Protein AF-0000000084921375 (afdb_homodimer)

pLDDT: mean 93.12, std 10.03, range [36.0, 98.94]

Organism: Filifactor alocis (strain ATCC 35896 / CCUG 47790 / D40 B5) (NCBI:txid546269)

Foldseek 3Di:
DDPVVLVVLQVVLVQKDADWEQEPVRWIFRIDGHLVSQLVDVVSLLVLCVVVLVVVVVVPFQEEEEEPDFFQSVQVSSCVNNVHYYYYWYDDPRATDDDPPDAQPAAGEYEYEGAEDEQCPNVVSVCVVNVVRRYDHQAYEYQEYAYPPPDPGHYRYSDYDHTDIHNCVGDPCVVVVGDYDYDDDDDDD/DDPVVLVVLQVVLVQKDADWEQEPVRWIFRIDGHLVSQLVDVVSLLVLCVVVLVVVVVVPFQEEEEEPDFFQSNQVSSCVNNVHYYYYWYDDPRATDDDPPDAQPAAGEYEYEGAEDEQCPNVVSVCVVNVVRRYDHQAYEYQEYAYPPPDPGHYRYSDYDHTDIHNCVGDPCVVVVGDYDYDDDDDDD

InterPro domains:
  IPR000836 Phosphoribosyltransferase domain [PF00156] (53-155)
  IPR000836 Phosphoribosyltransferase domain [cd06223] (52-163)
  IPR006273 Orotate phosphoribosyltransferase, bacterial [TIGR01367] (6-186)
  IPR023031 Orotate phosphoribosyltransferase [MF_01208] (1-189)
  IPR029057 Phosphoribosyltransferase-like [G3DSA:3.40.50.2020] (6-189)
  IPR029057 Phosphoribosyltransferase-like [SSF53271] (7-150)

Nearest PDB structures (foldseek):
  4paw-assembly1_A  TM=9.028E-01  e=6.329E-23  Helicobacter pylori
  2aee-assembly1_A  TM=8.311E-01  e=1.726E-09  Streptococcus pyogenes
  1vdm-assembly1_C  TM=7.656E-01  e=4.127E-08  Pyrococcus horikoshii
  5bqp-assembly1_B  TM=7.726E-01  e=4.975E-08  Saccharolobus solfataricus P2
  5bqo-assembly2_C  TM=7.385E-01  e=4.395E-07  Saccharolobus solfataricus P2

Radius of gyration: 21.41 Å; Cα contacts (8 Å, |Δi|>4): 806; chains: 2; bounding box: 49×63×55 Å

Solvent-accessible surface area (backbone atoms only — not comparable to full-atom values): 20410 Å² total; per-residue (Å²): 120,58,75,63,58,54,52,48,50,30,55,74,45,57,13,58,40,77,53,41,31,40,43,95,87,65,33,28,23,53,59,47,75,39,60,61,38,37,56,22,30,38,70,54,37,51,59,53,43,45,57,33,43,59,57,42,59,77,69,58,59,60,36,29,35,1,45,60,70,61,3,37,62,45,10,40,52,43,15,46,77,68,72,37,39,16,47,51,30,40,73,55,96,89,34,81,38,78,52,82,83,64,80,60,57,72,67,34,35,25,32,39,20,29,34,64,36,52,82,45,60,72,56,48,54,49,44,53,55,44,39,74,53,35,28,36,74,74,31,34,34,25,46,32,31,49,48,90,78,82,55,99,58,56,73,45,45,49,38,77,50,86,76,69,67,25,49,68,93,69,24,69,51,54,76,71,66,51,76,66,43,71,68,77,89,72,80,81,129,117,58,74,64,57,55,53,48,51,31,54,74,45,57,13,55,40,78,52,42,32,40,43,93,87,64,32,29,22,51,59,47,77,39,60,61,38,36,55,22,31,37,69,54,36,51,57,53,42,44,57,35,43,60,58,40,59,78,69,58,59,59,36,28,34,1,44,60,69,60,3,37,61,45,11,39,54,42,14,45,78,70,72,38,37,18,47,52,30,40,73,55,96,87,36,81,36,77,52,83,82,65,78,59,56,72,66,34,34,26,31,41,21,29,35,64,37,53,83,45,60,72,58,49,54,49,44,52,53,43,39,74,54,36,28,36,73,74,32,35,35,25,46,33,32,48,46,90,78,83,57,100,60,56,72,44,46,50,38,79,52,88,76,68,68,26,50,67,93,68,25,68,52,53,76,71,67,53,75,65,44,71,65,78,89,72,78,81,127

Secondary structure (DSSP, 8-state):
--HHHHHHHHHHHT-EEEEEEE-TTS-EEEEEE-THHHHTSHHHHHHHHHHHHHHHHHH--SEEEEETTHHHHHHHHHHHHHT-EEEEEEEETTEEEE-TT----TT-EEEEEEEEESS-HHHHHHHHHHHHTT-EEEEEEEEEE---S--SS-EEEEEE----EE-GGG-HHHHTT---B--SS----/--HHHHHHHHHHHT-EEEEEEE-TTS-EEEEEE-THHHHTSHHHHHHHHHHHHHHHHHH--SEEEEETTHHHHHHHHHHHHHT-EEEEEEEETTEEEE-TT----TT-EEEEEEEEESS-HHHHHHHHHHHHTT-EEEEEEEEEE---S--SS-EEEEEE----EE-GGG-HHHHTT---B--SS----

Structure (mmCIF, N/CA/C/O backbone):
data_AF-0000000084921375-model_v1
#
loop_
_entity.id
_entity.type
_entity.pdbx_description
1 polymer 'Orotate phosphoribosyltransferase'
#
loop_
_atom_site.group_PDB
_atom_site.id
_atom_site.type_symbol
_atom_site.label_atom_id
_atom_site.label_alt_id
_atom_site.label_comp_id
_atom_site.label_asym_id
_atom_site.label_entity_id
_atom_site.label_seq_id
_atom_site.pdbx_PDB_ins_code
_atom_site.Cartn_x
_atom_site.Cartn_y
_atom_site.Cartn_z
_atom_site.occup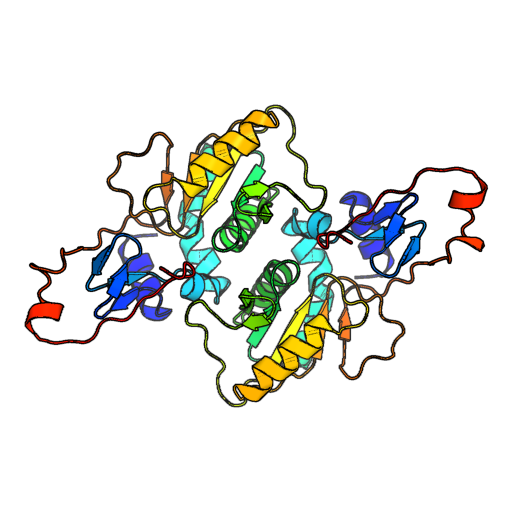ancy
_atom_site.B_iso_or_equiv
_atom_site.auth_seq_id
_atom_site.auth_comp_id
_atom_site.auth_asym_id
_atom_site.auth_atom_id
_atom_site.pdbx_PDB_model_num
ATOM 1 N N . MET A 1 1 ? -1.258 23.609 -8.117 1 56.19 1 MET A N 1
ATOM 2 C CA . MET A 1 1 ? -2.59 23.5 -7.523 1 56.19 1 MET A CA 1
ATOM 3 C C . MET A 1 1 ? -2.678 24.328 -6.242 1 56.19 1 MET A C 1
ATOM 5 O O . MET A 1 1 ? -1.769 24.281 -5.41 1 56.19 1 MET A O 1
ATOM 9 N N . GLY A 1 2 ? -3.467 25.344 -6.258 1 68.88 2 GLY A N 1
ATOM 10 C CA . GLY A 1 2 ? -3.4 26.281 -5.16 1 68.88 2 GLY A CA 1
ATOM 11 C C . GLY A 1 2 ? -3.875 25.703 -3.842 1 68.88 2 GLY A C 1
ATOM 12 O O . GLY A 1 2 ? -4.438 24.609 -3.807 1 68.88 2 GLY A O 1
ATOM 13 N N . GLU A 1 3 ? -3.354 26.094 -2.668 1 78.19 3 GLU A N 1
ATOM 14 C CA . GLU A 1 3 ? -3.74 25.797 -1.293 1 78.19 3 GLU A CA 1
ATOM 15 C C . GLU A 1 3 ? -5.254 25.656 -1.165 1 78.19 3 GLU A C 1
ATOM 17 O O . GLU A 1 3 ? -5.742 24.781 -0.448 1 78.19 3 GLU A O 1
ATOM 22 N N . SER A 1 4 ? -5.949 26.312 -2.051 1 83.06 4 SER A N 1
ATOM 23 C CA . SER A 1 4 ? -7.406 26.297 -1.991 1 83.06 4 SER A CA 1
ATOM 24 C C . SER A 1 4 ? -7.969 24.969 -2.49 1 83.06 4 SER A C 1
ATOM 26 O O . SER A 1 4 ? -8.875 24.406 -1.877 1 83.06 4 SER A O 1
ATOM 28 N N . ILE A 1 5 ? -7.43 24.5 -3.553 1 87.31 5 ILE A N 1
ATOM 29 C CA . ILE A 1 5 ? -7.906 23.25 -4.133 1 87.31 5 ILE A CA 1
ATOM 30 C C . ILE A 1 5 ? -7.598 22.094 -3.184 1 87.31 5 ILE A C 1
ATOM 32 O O . ILE A 1 5 ? -8.43 21.203 -2.996 1 87.31 5 ILE A O 1
ATOM 36 N N . MET A 1 6 ? -6.461 22.094 -2.557 1 91.5 6 MET A N 1
ATOM 37 C CA . MET A 1 6 ? -6.062 21.062 -1.611 1 91.5 6 MET A CA 1
ATOM 38 C C . MET A 1 6 ? -7 21.031 -0.408 1 91.5 6 MET A C 1
ATOM 40 O O . MET A 1 6 ? -7.445 19.953 0.007 1 91.5 6 MET A O 1
ATOM 44 N N . LEU A 1 7 ? -7.332 22.156 0.033 1 89.06 7 LEU A N 1
ATOM 45 C CA . LEU A 1 7 ? -8.234 22.234 1.176 1 89.06 7 LEU A CA 1
ATOM 46 C C . LEU A 1 7 ? -9.617 21.703 0.813 1 89.06 7 LEU A C 1
ATOM 48 O O . LEU A 1 7 ? -10.266 21.031 1.624 1 89.06 7 LEU A O 1
ATOM 52 N N . GLU A 1 8 ? -10.008 22 -0.369 1 92.69 8 GLU A N 1
ATOM 53 C CA . GLU A 1 8 ? -11.289 21.5 -0.85 1 92.69 8 GLU A CA 1
ATOM 54 C C . GLU A 1 8 ? -11.289 19.984 -0.93 1 92.69 8 GLU A C 1
ATOM 56 O O . GLU A 1 8 ? -12.273 19.328 -0.556 1 92.69 8 GLU A O 1
ATOM 61 N N . ILE A 1 9 ? -10.234 19.422 -1.387 1 95.69 9 ILE A N 1
ATOM 62 C CA . ILE A 1 9 ? -10.125 17.984 -1.512 1 95.69 9 ILE A CA 1
ATOM 63 C C . ILE A 1 9 ? -10.125 17.344 -0.124 1 95.69 9 ILE A C 1
ATOM 65 O O . ILE A 1 9 ? -10.773 16.312 0.096 1 95.69 9 ILE A O 1
ATOM 69 N N . LEU A 1 10 ? -9.414 17.984 0.777 1 94.25 10 LEU A N 1
ATOM 70 C CA . LEU A 1 10 ? -9.391 17.5 2.154 1 94.25 10 LEU A CA 1
ATOM 71 C C . LEU A 1 10 ? -10.805 17.453 2.736 1 94.25 10 LEU A C 1
ATOM 73 O O . LEU A 1 10 ? -11.188 16.469 3.359 1 94.25 10 LEU A O 1
ATOM 77 N N . LYS A 1 11 ? -11.531 18.438 2.406 1 91.25 11 LYS A N 1
ATOM 78 C CA . LYS A 1 11 ? -12.906 18.531 2.904 1 91.25 11 LYS A CA 1
ATOM 79 C C . LYS A 1 11 ? -13.805 17.516 2.197 1 91.25 11 LYS A C 1
ATOM 81 O O . LYS A 1 11 ? -14.562 16.797 2.846 1 91.25 11 LYS A O 1
ATOM 86 N N . GLU A 1 12 ? -13.711 17.453 0.94 1 95.06 12 GLU A N 1
ATOM 87 C CA . GLU A 1 12 ? -14.562 16.609 0.119 1 95.06 12 GLU A CA 1
ATOM 88 C C . GLU A 1 12 ? -14.367 15.133 0.471 1 95.06 12 GLU A C 1
ATOM 90 O O . GLU A 1 12 ? -15.32 14.352 0.433 1 95.06 12 GLU A O 1
ATOM 95 N N . THR A 1 13 ? -13.195 14.734 0.822 1 96.81 13 THR A N 1
ATOM 96 C CA . THR A 1 13 ? -12.875 13.336 1.079 1 96.81 13 THR A CA 1
ATOM 97 C C . THR A 1 13 ? -13.078 12.992 2.553 1 96.81 13 THR A C 1
ATOM 99 O O . THR A 1 13 ? -12.984 11.828 2.947 1 96.81 13 THR A O 1
ATOM 102 N N . GLY A 1 14 ? -13.281 14.039 3.312 1 95.19 14 GLY A N 1
ATOM 103 C CA . GLY A 1 14 ? -13.406 13.828 4.746 1 95.19 14 GLY A CA 1
ATOM 104 C C . GLY A 1 14 ? -12.078 13.57 5.43 1 95.19 14 GLY A C 1
ATOM 105 O O . GLY A 1 14 ? -12.031 12.922 6.48 1 95.19 14 GLY A O 1
ATOM 106 N N . ALA A 1 15 ? -11.016 14 4.793 1 95.88 15 ALA A N 1
ATOM 107 C CA . ALA A 1 15 ? -9.68 13.719 5.316 1 95.88 15 ALA A CA 1
ATOM 108 C C . ALA A 1 15 ? -9.336 14.68 6.457 1 95.88 15 ALA A C 1
ATOM 110 O O . ALA A 1 15 ? -8.461 14.383 7.277 1 95.88 15 ALA A O 1
ATOM 111 N N . LEU A 1 16 ? -9.867 15.867 6.426 1 93.38 16 LEU A N 1
ATOM 112 C CA . LEU A 1 16 ? -9.695 16.781 7.555 1 93.38 16 LEU A CA 1
ATOM 113 C C . LEU A 1 16 ? -10.836 16.609 8.555 1 93.38 16 LEU A C 1
ATOM 115 O O . LEU A 1 16 ? -11.945 17.094 8.32 1 93.38 16 LEU A O 1
ATOM 119 N N . LEU A 1 17 ? -10.555 16 9.648 1 92.19 17 LEU A N 1
ATOM 120 C CA . LEU A 1 17 ? -11.547 15.727 10.68 1 92.19 17 LEU A CA 1
ATOM 121 C C . LEU A 1 17 ? -11.57 16.844 11.727 1 92.19 17 LEU A C 1
ATOM 123 O O . LEU A 1 17 ? -10.523 17.406 12.055 1 92.19 17 LEU A O 1
ATOM 127 N N . GLU A 1 18 ? -12.719 17.172 12.117 1 92.69 18 GLU A N 1
ATOM 128 C CA . GLU A 1 18 ? -12.898 18.125 13.203 1 92.69 18 GLU A CA 1
ATOM 129 C C . GLU A 1 18 ? -13.5 17.453 14.438 1 92.69 18 GLU A C 1
ATOM 131 O O . GLU A 1 18 ? -14.375 16.594 14.312 1 92.69 18 GLU A O 1
ATOM 136 N N . GLY A 1 19 ? -12.992 17.844 15.531 1 93.62 19 GLY A N 1
ATOM 137 C CA . GLY A 1 19 ? -13.43 17.281 16.797 1 93.62 19 GLY A CA 1
ATOM 138 C C . GLY A 1 19 ? -12.414 17.469 17.906 1 93.62 19 GLY A C 1
ATOM 139 O O . GLY A 1 19 ? -11.695 18.469 17.938 1 93.62 19 GLY A O 1
ATOM 140 N N . HIS A 1 20 ? -12.5 16.609 18.922 1 96.5 20 HIS A N 1
ATOM 141 C CA . HIS A 1 20 ? -11.555 16.562 20.031 1 96.5 20 HIS A CA 1
ATOM 142 C C . HIS A 1 20 ? -10.695 15.312 19.969 1 96.5 20 HIS A C 1
ATOM 144 O O . HIS A 1 20 ? -11.188 14.203 20.203 1 96.5 20 HIS A O 1
ATOM 150 N N . PHE A 1 21 ? -9.398 15.523 19.719 1 95.81 21 PHE A N 1
ATOM 151 C CA . PHE A 1 21 ? -8.531 14.391 19.453 1 95.81 21 PHE A CA 1
ATOM 152 C C . PHE A 1 21 ? -7.371 14.359 20.438 1 95.81 21 PHE A C 1
ATOM 154 O O . PHE A 1 21 ? -6.785 15.391 20.766 1 95.81 21 PHE A O 1
ATOM 161 N N . LEU A 1 22 ? -7.148 13.188 20.906 1 95.06 22 LEU A N 1
ATOM 162 C CA . LEU A 1 22 ? -5.941 12.93 21.688 1 95.06 22 LEU A CA 1
ATOM 163 C C . LEU A 1 22 ? -4.844 12.344 20.812 1 95.06 22 LEU A C 1
ATOM 165 O O . LEU A 1 22 ? -4.98 11.227 20.297 1 95.06 22 LEU A O 1
ATOM 169 N N . LEU A 1 23 ? -3.803 13.055 20.719 1 90.81 23 LEU A N 1
ATOM 170 C CA . LEU A 1 23 ? -2.705 12.641 19.859 1 90.81 23 LEU A CA 1
ATOM 171 C C . LEU A 1 23 ? -1.738 11.727 20.594 1 90.81 23 LEU A C 1
ATOM 173 O O . LEU A 1 23 ? -1.767 11.656 21.828 1 90.81 23 LEU A O 1
ATOM 177 N N . THR A 1 24 ? -0.918 11.086 19.844 1 84.19 24 THR A N 1
ATOM 178 C CA . THR A 1 24 ? 0.06 10.18 20.438 1 84.19 24 THR A CA 1
ATOM 179 C C . THR A 1 24 ? 1.038 10.938 21.328 1 84.19 24 THR A C 1
ATOM 181 O O . THR A 1 24 ? 1.615 10.367 22.25 1 84.19 24 THR A O 1
ATOM 184 N N . SER A 1 25 ? 1.229 12.148 21.109 1 85.12 25 SER A N 1
ATOM 185 C CA . SER A 1 25 ? 2.129 12.977 21.891 1 85.12 25 SER A CA 1
ATOM 186 C C . SER A 1 25 ? 1.538 13.281 23.266 1 85.12 25 SER A C 1
ATOM 188 O O . SER A 1 25 ? 2.24 13.766 24.156 1 85.12 25 SER A O 1
ATOM 190 N N . GLY A 1 26 ? 0.294 12.961 23.344 1 90.5 26 GLY A N 1
ATOM 191 C CA . GLY A 1 26 ? -0.41 13.32 24.562 1 90.5 26 GLY A CA 1
ATOM 192 C C . GLY A 1 26 ? -1.115 14.656 24.469 1 90.5 26 GLY A C 1
ATOM 193 O O . GLY A 1 26 ? -1.915 15.008 25.344 1 90.5 26 GLY A O 1
ATOM 194 N N . LYS A 1 27 ? -0.867 15.328 23.438 1 94.19 27 LYS A N 1
ATOM 195 C CA . LYS A 1 27 ? -1.523 16.609 23.234 1 94.19 27 LYS A CA 1
ATOM 196 C C . LYS A 1 27 ? -2.906 16.438 22.609 1 94.19 27 LYS A C 1
ATOM 198 O O . LYS A 1 27 ? -3.223 15.367 22.078 1 94.19 27 LYS A O 1
ATOM 203 N N . HIS A 1 28 ? -3.646 17.469 22.766 1 96.62 28 HIS A N 1
ATOM 204 C CA . HIS A 1 28 ? -4.992 17.469 22.203 1 96.62 28 HIS A CA 1
ATOM 205 C C . HIS A 1 28 ? -5.074 18.375 20.969 1 96.62 28 HIS A C 1
ATOM 207 O O . HIS A 1 28 ? -4.285 19.297 20.828 1 96.62 28 HIS A O 1
ATOM 213 N N . SER A 1 29 ? -5.984 18.078 20.141 1 95.31 29 SER A N 1
ATOM 214 C CA . SER A 1 29 ? -6.18 18.891 18.953 1 95.31 29 SER A CA 1
ATOM 215 C C . SER A 1 29 ? -7.656 18.953 18.562 1 95.31 29 SER A C 1
ATOM 217 O O . SER A 1 29 ? -8.422 18.047 18.859 1 95.31 29 SER A O 1
ATOM 219 N N . LYS A 1 30 ? -7.996 20.062 17.875 1 94.75 30 LYS A N 1
ATOM 220 C CA . LYS A 1 30 ? -9.359 20.234 17.375 1 94.75 30 LYS A CA 1
ATOM 221 C C . LYS A 1 30 ? -9.523 19.609 15.992 1 94.75 30 LYS A C 1
ATOM 223 O O . LYS A 1 30 ? -10.641 19.422 15.516 1 94.75 30 LYS A O 1
ATOM 228 N N . GLU A 1 31 ? -8.375 19.281 15.383 1 92.88 31 GLU A N 1
ATOM 229 C CA . GLU A 1 31 ? -8.383 18.75 14.023 1 92.88 31 GLU A CA 1
ATOM 230 C C . GLU A 1 31 ? -7.438 17.547 13.898 1 92.88 31 GLU A C 1
ATOM 232 O O . GLU A 1 31 ? -6.477 17.422 14.656 1 92.88 31 GLU A O 1
ATOM 237 N N . TYR A 1 32 ? -7.793 16.75 13.031 1 92.38 32 TYR A N 1
ATOM 238 C CA . TYR A 1 32 ? -6.973 15.594 12.68 1 92.38 32 TYR A CA 1
ATOM 239 C C . TYR A 1 32 ? -7.043 15.305 11.188 1 92.38 32 TYR A C 1
ATOM 241 O O . TYR A 1 32 ? -8.109 15.414 10.578 1 92.38 32 TYR A O 1
ATOM 249 N N . VAL A 1 33 ? -5.902 14.969 10.641 1 93.25 33 VAL A N 1
ATOM 250 C CA . VAL A 1 33 ? -5.891 14.688 9.203 1 93.25 33 VAL A CA 1
ATOM 251 C C . VAL A 1 33 ? -5.695 13.188 8.977 1 93.25 33 VAL A C 1
ATOM 253 O O . VAL A 1 33 ? -4.734 12.602 9.469 1 93.25 33 VAL A O 1
ATOM 256 N N . GLN A 1 34 ? -6.566 12.625 8.273 1 94.62 34 GLN A N 1
ATOM 257 C CA . GLN A 1 34 ? -6.504 11.227 7.852 1 94.62 34 GLN A CA 1
ATOM 258 C C . GLN A 1 34 ? -6.309 11.117 6.34 1 94.62 34 GLN A C 1
ATOM 260 O O . GLN A 1 34 ? -7.281 10.984 5.594 1 94.62 34 GLN A O 1
ATOM 265 N N . CYS A 1 35 ? -5.074 10.992 5.91 1 96.06 35 CYS A N 1
ATOM 266 C CA . CYS A 1 35 ? -4.754 11.055 4.488 1 96.06 35 CYS A CA 1
ATOM 267 C C . CYS A 1 35 ? -5.273 9.828 3.754 1 96.06 35 CYS A C 1
ATOM 269 O O . CYS A 1 35 ? -5.5 9.867 2.545 1 96.06 35 CYS A O 1
ATOM 271 N N . ALA A 1 36 ? -5.465 8.758 4.477 1 97.12 36 ALA A N 1
ATOM 272 C CA . ALA A 1 36 ? -5.988 7.543 3.859 1 97.12 36 ALA A CA 1
ATOM 273 C C . ALA A 1 36 ? -7.34 7.801 3.199 1 97.12 36 ALA A C 1
ATOM 275 O O . ALA A 1 36 ? -7.688 7.145 2.213 1 97.12 36 ALA A O 1
ATOM 276 N N . LYS A 1 37 ? -8.055 8.773 3.693 1 97.25 37 LYS A N 1
ATOM 277 C CA . LYS A 1 37 ? -9.367 9.117 3.143 1 97.25 37 LYS A CA 1
ATOM 278 C C . LYS A 1 37 ? -9.227 9.797 1.782 1 97.25 37 LYS A C 1
ATOM 280 O O . LYS A 1 37 ? -10.141 9.727 0.955 1 97.25 37 LYS A O 1
ATOM 285 N N . ILE A 1 38 ? -8.125 10.43 1.528 1 98.06 38 ILE A N 1
ATOM 286 C CA . ILE A 1 38 ? -7.828 10.969 0.204 1 98.06 38 ILE A CA 1
ATOM 287 C C . ILE A 1 38 ? -7.383 9.836 -0.724 1 98.06 38 ILE A C 1
ATOM 289 O O . ILE A 1 38 ? -7.867 9.727 -1.854 1 98.06 38 ILE A O 1
ATOM 293 N N . LEU A 1 39 ? -6.516 8.977 -0.239 1 98.62 39 LEU A N 1
ATOM 294 C CA . LEU A 1 39 ? -5.863 7.938 -1.028 1 98.62 39 LEU A CA 1
ATOM 295 C C . LEU A 1 39 ? -6.859 6.859 -1.435 1 98.62 39 LEU A C 1
ATOM 297 O O . LEU A 1 39 ? -6.605 6.094 -2.367 1 98.62 39 LEU A O 1
ATOM 301 N N . ARG A 1 40 ? -7.992 6.871 -0.778 1 98.19 40 ARG A N 1
ATOM 302 C CA . ARG A 1 40 ? -9.094 5.977 -1.114 1 98.19 40 ARG A CA 1
ATOM 303 C C . ARG A 1 40 ? -9.617 6.262 -2.518 1 98.19 40 ARG A C 1
ATOM 305 O O . ARG A 1 40 ? -10.25 5.398 -3.137 1 98.19 40 ARG A O 1
ATOM 312 N N . TYR A 1 41 ? -9.453 7.465 -2.975 1 98.5 41 TYR A N 1
ATOM 313 C CA . TYR A 1 41 ? -9.891 7.914 -4.289 1 98.5 41 TYR A CA 1
ATOM 314 C C . TYR A 1 41 ? -8.703 8.148 -5.211 1 98.5 41 TYR A C 1
ATOM 316 O O . TYR A 1 41 ? -8.086 9.219 -5.188 1 98.5 41 TYR A O 1
ATOM 324 N N . PRO A 1 42 ? -8.469 7.191 -6.117 1 98.75 42 PRO A N 1
ATOM 325 C CA . PRO A 1 42 ? -7.27 7.309 -6.953 1 98.75 42 PRO A CA 1
ATOM 326 C C . PRO A 1 42 ? -7.234 8.609 -7.754 1 98.75 42 PRO A C 1
ATOM 328 O O . PRO A 1 42 ? -6.156 9.172 -7.977 1 98.75 42 PRO A O 1
ATOM 331 N N . ASP A 1 43 ? -8.367 9.117 -8.227 1 98.38 43 ASP A N 1
ATOM 332 C CA . ASP A 1 43 ? -8.398 10.375 -8.977 1 98.38 43 ASP A CA 1
ATOM 333 C C . ASP A 1 43 ? -7.98 11.547 -8.094 1 98.38 43 ASP A C 1
ATOM 335 O O . ASP A 1 43 ? -7.219 12.414 -8.523 1 98.38 43 ASP A O 1
ATOM 339 N N . LYS A 1 44 ? -8.43 11.594 -6.793 1 98.25 44 LYS A N 1
ATOM 340 C CA . LYS A 1 44 ? -8.055 12.648 -5.859 1 98.25 44 LYS A CA 1
ATOM 341 C C . LYS A 1 44 ? -6.59 12.523 -5.441 1 98.25 44 LYS A C 1
ATOM 343 O O . LYS A 1 44 ? -5.887 13.523 -5.312 1 98.25 44 LYS A O 1
ATOM 348 N N . ALA A 1 45 ? -6.168 11.289 -5.254 1 98.19 45 ALA A N 1
ATOM 349 C CA . ALA A 1 45 ? -4.7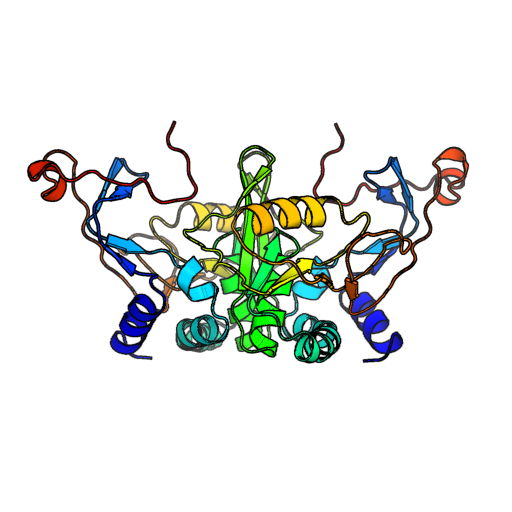62 11.047 -4.926 1 98.19 45 ALA A CA 1
ATOM 350 C C . ALA A 1 45 ? -3.846 11.586 -6.023 1 98.19 45 ALA A C 1
ATOM 352 O O . ALA A 1 45 ? -2.867 12.273 -5.738 1 98.19 45 ALA A O 1
ATOM 353 N N . ALA A 1 46 ? -4.184 11.234 -7.262 1 98.25 46 ALA A N 1
ATOM 354 C CA . ALA A 1 46 ? -3.406 11.719 -8.398 1 98.25 46 ALA A CA 1
ATOM 355 C C . ALA A 1 46 ? -3.391 13.242 -8.438 1 98.25 46 ALA A C 1
ATOM 357 O O . ALA A 1 46 ? -2.346 13.859 -8.672 1 98.25 46 ALA A O 1
ATOM 358 N N . GLN A 1 47 ? -4.531 13.812 -8.195 1 97.56 47 GLN A N 1
ATOM 359 C CA . GLN A 1 47 ? -4.668 15.258 -8.258 1 97.56 47 GLN A CA 1
ATOM 360 C C . GLN A 1 47 ? -3.824 15.945 -7.188 1 97.56 47 GLN A C 1
ATOM 362 O O . GLN A 1 47 ? -3.1 16.906 -7.477 1 97.56 47 GLN A O 1
ATOM 367 N N . VAL A 1 48 ? -3.836 15.461 -5.953 1 97.5 48 VAL A N 1
ATOM 368 C CA . VAL A 1 48 ? -3.176 16.141 -4.848 1 97.5 48 VAL A CA 1
ATOM 369 C C . VAL A 1 48 ? -1.664 15.953 -4.949 1 97.5 48 VAL A C 1
ATOM 371 O O . VAL A 1 48 ? -0.893 16.797 -4.477 1 97.5 48 VAL A O 1
ATOM 374 N N . LEU A 1 49 ? -1.224 14.883 -5.625 1 98 49 LEU A N 1
ATOM 375 C CA . LEU A 1 49 ? 0.203 14.586 -5.676 1 98 49 LEU A CA 1
ATOM 376 C C . LEU A 1 49 ? 0.832 15.141 -6.949 1 98 49 LEU A C 1
ATOM 378 O O . LEU A 1 49 ? 2.055 15.117 -7.102 1 98 49 LEU A O 1
ATOM 382 N N . GLN A 1 50 ? 0.029 15.664 -7.883 1 97.88 50 GLN A N 1
ATOM 383 C CA . GLN A 1 50 ? 0.532 16.156 -9.156 1 97.88 50 GLN A CA 1
ATOM 384 C C . GLN A 1 50 ? 1.538 17.281 -8.953 1 97.88 50 GLN A C 1
ATOM 386 O O . GLN A 1 50 ? 2.615 17.281 -9.555 1 97.88 50 GLN A O 1
ATOM 391 N N . PRO A 1 51 ? 1.223 18.312 -8.031 1 97 51 PRO A N 1
ATOM 392 C CA . PRO A 1 51 ? 2.223 19.375 -7.816 1 97 51 PRO A CA 1
ATOM 393 C C . PRO A 1 51 ? 3.516 18.844 -7.207 1 97 51 PRO A C 1
ATOM 395 O O . PRO A 1 51 ? 4.598 19.359 -7.48 1 97 51 PRO A O 1
ATOM 398 N N . VAL A 1 52 ? 3.424 17.859 -6.363 1 97.94 52 VAL A N 1
ATOM 399 C CA . VAL A 1 52 ? 4.602 17.234 -5.773 1 97.94 52 VAL A CA 1
ATOM 400 C C . VAL A 1 52 ? 5.426 16.547 -6.867 1 97.94 52 VAL A C 1
ATOM 402 O O . VAL A 1 52 ? 6.648 16.719 -6.922 1 97.94 52 VAL A O 1
ATOM 405 N N . ALA A 1 53 ? 4.77 15.805 -7.758 1 98.5 53 ALA A N 1
ATOM 406 C CA . ALA A 1 53 ? 5.438 15.141 -8.875 1 98.5 53 ALA A CA 1
ATOM 407 C C . ALA A 1 53 ? 6.18 16.156 -9.742 1 98.5 53 ALA A C 1
ATOM 409 O O . ALA A 1 53 ? 7.312 15.898 -10.172 1 98.5 53 ALA A O 1
ATOM 410 N N . GLU A 1 54 ? 5.555 17.266 -10 1 97.81 54 GLU A N 1
ATOM 411 C CA . GLU A 1 54 ? 6.168 18.297 -10.828 1 97.81 54 GLU A CA 1
ATOM 412 C C . GLU A 1 54 ? 7.465 18.797 -10.203 1 97.81 54 GLU A C 1
ATOM 414 O O . GLU A 1 54 ? 8.453 19.016 -10.914 1 97.81 54 GLU A O 1
ATOM 419 N N . GLN A 1 55 ? 7.457 18.969 -8.938 1 96.81 55 GLN A N 1
ATOM 420 C CA . GLN A 1 55 ? 8.656 19.438 -8.25 1 96.81 55 GLN A CA 1
ATOM 421 C C . GLN A 1 55 ? 9.734 18.344 -8.227 1 96.81 55 GLN A C 1
ATOM 423 O O . GLN A 1 55 ? 10.922 18.656 -8.305 1 96.81 55 GLN A O 1
ATOM 428 N N . LEU A 1 56 ? 9.32 17.141 -8.117 1 98.12 56 LEU A N 1
ATOM 429 C CA . LEU A 1 56 ? 10.258 16.031 -8.047 1 98.12 56 LEU A CA 1
ATOM 430 C C . LEU A 1 56 ? 10.961 15.836 -9.383 1 98.12 56 LEU A C 1
ATOM 432 O O . LEU A 1 56 ? 12.07 15.289 -9.43 1 98.12 56 LEU A O 1
ATOM 436 N N . LYS A 1 57 ? 10.289 16.219 -10.453 1 97.06 57 LYS A N 1
ATOM 437 C CA . LYS A 1 57 ? 10.922 16.109 -11.766 1 97.06 57 LYS A CA 1
ATOM 438 C C . LYS A 1 57 ? 12.273 16.828 -11.789 1 97.06 57 LYS A C 1
ATOM 440 O O . LYS A 1 57 ? 13.234 16.312 -12.375 1 97.06 57 LYS A O 1
ATOM 445 N N . ASP A 1 58 ? 12.344 17.906 -11.117 1 95.12 58 ASP A N 1
ATOM 446 C CA . ASP A 1 58 ? 13.57 18.688 -11.086 1 95.12 58 ASP A CA 1
ATOM 447 C C . ASP A 1 58 ? 14.641 18.016 -10.242 1 95.12 58 ASP A C 1
ATOM 449 O O . ASP A 1 58 ? 15.836 18.156 -10.508 1 95.12 58 ASP A O 1
ATOM 453 N N . LEU A 1 59 ? 14.219 17.281 -9.258 1 95.81 59 LEU A N 1
ATOM 454 C CA . LEU A 1 59 ? 15.148 16.578 -8.375 1 95.81 59 LEU A CA 1
ATOM 455 C C . LEU A 1 59 ? 15.68 15.312 -9.039 1 95.81 59 LEU A C 1
ATOM 457 O O . LEU A 1 59 ? 16.719 14.789 -8.641 1 95.81 59 LEU A O 1
ATOM 461 N N . LYS A 1 60 ? 14.977 14.781 -10 1 96.69 60 LYS A N 1
ATOM 462 C CA . LYS A 1 60 ? 15.344 13.625 -10.812 1 96.69 60 LYS A CA 1
ATOM 463 C C . LYS A 1 60 ? 15.664 12.414 -9.93 1 96.69 60 LYS A C 1
ATOM 465 O O . LYS A 1 60 ? 16.734 11.82 -10.055 1 96.69 60 LYS A O 1
ATOM 470 N N . PRO A 1 61 ? 14.773 12.031 -9.047 1 98.75 61 PRO A N 1
ATOM 471 C CA . PRO A 1 61 ? 15.016 10.805 -8.281 1 98.75 61 PRO A CA 1
ATOM 472 C C . PRO A 1 61 ? 15.07 9.555 -9.164 1 98.75 61 PRO A C 1
ATOM 474 O O . PRO A 1 61 ? 14.414 9.508 -10.203 1 98.75 61 PRO A O 1
ATOM 477 N N . ASP A 1 62 ? 15.859 8.547 -8.711 1 98.69 62 ASP A N 1
ATOM 478 C CA . ASP A 1 62 ? 15.93 7.258 -9.391 1 98.69 62 ASP A CA 1
ATOM 479 C C . ASP A 1 62 ? 14.891 6.285 -8.836 1 98.69 62 ASP A C 1
ATOM 481 O O . ASP A 1 62 ? 14.477 5.352 -9.523 1 98.69 62 ASP A O 1
ATOM 485 N N . LEU A 1 63 ? 14.523 6.508 -7.559 1 98.81 63 LEU A N 1
ATOM 486 C CA . LEU A 1 63 ? 13.727 5.531 -6.828 1 98.81 63 LEU A CA 1
ATOM 487 C C . LEU A 1 63 ? 12.867 6.215 -5.77 1 98.81 63 LEU A C 1
ATOM 489 O O . LEU A 1 63 ? 13.336 7.109 -5.066 1 98.81 63 LEU A O 1
ATOM 493 N N . LEU A 1 64 ? 11.656 5.84 -5.68 1 98.94 64 LEU A N 1
ATOM 494 C CA . LEU A 1 64 ? 10.766 6.289 -4.609 1 98.94 64 LEU A CA 1
ATOM 495 C C . LEU A 1 64 ? 10.531 5.176 -3.598 1 98.94 64 LEU A C 1
ATOM 497 O O . LEU A 1 64 ? 10.367 4.012 -3.973 1 98.94 64 LEU A O 1
ATOM 501 N N . VAL A 1 65 ? 10.555 5.488 -2.338 1 98.94 65 VAL A N 1
ATOM 502 C CA . VAL A 1 65 ? 10.352 4.504 -1.28 1 98.94 65 VAL A CA 1
ATOM 503 C C . VAL A 1 65 ? 9.273 4.992 -0.317 1 98.94 65 VAL A C 1
ATOM 505 O O . VAL A 1 65 ? 9.391 6.082 0.25 1 98.94 65 VAL A O 1
ATOM 508 N N . GLY A 1 66 ? 8.258 4.23 -0.212 1 98.69 66 GLY A N 1
ATOM 509 C CA . GLY A 1 66 ? 7.18 4.566 0.703 1 98.69 66 GLY A CA 1
ATOM 510 C C . GLY A 1 66 ? 7.113 3.652 1.911 1 98.69 66 GLY A C 1
ATOM 511 O O . GLY A 1 66 ? 6.758 2.48 1.79 1 98.69 66 GLY A O 1
ATOM 512 N N . PRO A 1 67 ? 7.48 4.098 3.039 1 98.06 67 PRO A N 1
ATOM 513 C CA . PRO A 1 67 ? 7.316 3.266 4.234 1 98.06 67 PRO A CA 1
ATOM 514 C C . PRO A 1 67 ? 5.863 2.863 4.48 1 98.06 67 PRO A C 1
ATOM 516 O O . PRO A 1 67 ? 4.957 3.684 4.32 1 98.06 67 PRO A O 1
ATOM 519 N N . ALA A 1 68 ? 5.598 1.575 4.781 1 95.94 68 ALA A N 1
ATOM 520 C CA . ALA A 1 68 ? 4.258 1.109 5.137 1 95.94 68 ALA A CA 1
ATOM 521 C C . ALA A 1 68 ? 3.752 1.804 6.395 1 95.94 68 ALA A C 1
ATOM 523 O O . ALA A 1 68 ? 4.504 1.981 7.359 1 95.94 68 ALA A O 1
ATOM 524 N N . MET A 1 69 ? 2.562 2.176 6.398 1 94.38 69 MET A N 1
ATOM 525 C CA . MET A 1 69 ? 1.475 1.917 5.461 1 94.38 69 MET A CA 1
ATOM 526 C C . MET A 1 69 ? 1.148 3.164 4.645 1 94.38 69 MET A C 1
ATOM 528 O O . MET A 1 69 ? 0.886 3.076 3.445 1 94.38 69 MET A O 1
ATOM 532 N N . GLY A 1 70 ? 1.389 4.285 5.305 1 93.69 70 GLY A N 1
ATOM 533 C CA . GLY A 1 70 ? 0.914 5.539 4.738 1 93.69 70 GLY A CA 1
ATOM 534 C C . GLY A 1 70 ? 1.666 5.953 3.488 1 93.69 70 GLY A C 1
ATOM 535 O O . GLY A 1 70 ? 1.118 6.645 2.629 1 93.69 70 GLY A O 1
ATOM 536 N N . GLY A 1 71 ? 2.832 5.48 3.299 1 98.06 71 GLY A N 1
ATOM 537 C CA . GLY A 1 71 ? 3.699 5.918 2.217 1 98.06 71 GLY A CA 1
ATOM 538 C C . GLY A 1 71 ? 3.576 5.062 0.971 1 98.06 71 GLY A C 1
ATOM 539 O O . GLY A 1 71 ? 4.027 5.453 -0.107 1 98.06 71 GLY A O 1
ATOM 540 N N . ILE A 1 72 ? 2.936 3.938 1.029 1 98.62 72 ILE A N 1
ATOM 541 C CA . ILE A 1 72 ? 2.934 2.951 -0.046 1 98.62 72 ILE A CA 1
ATOM 542 C C . ILE A 1 72 ? 2.215 3.52 -1.267 1 98.62 72 ILE A C 1
ATOM 544 O O . ILE A 1 72 ? 2.787 3.59 -2.355 1 98.62 72 ILE A O 1
ATOM 548 N N . ILE A 1 73 ? 1.01 3.992 -1.072 1 98.88 73 ILE A N 1
ATOM 549 C CA . ILE A 1 73 ? 0.214 4.484 -2.191 1 98.88 73 ILE A CA 1
ATOM 550 C C . ILE A 1 73 ? 0.808 5.789 -2.715 1 98.88 73 ILE A C 1
ATOM 552 O O . ILE A 1 73 ? 0.807 6.039 -3.922 1 98.88 73 ILE A O 1
ATOM 556 N N . VAL A 1 74 ? 1.355 6.602 -1.801 1 98.88 74 VAL A N 1
ATOM 557 C CA . VAL A 1 74 ? 1.972 7.863 -2.199 1 98.88 74 VAL A CA 1
ATOM 558 C C . VAL A 1 74 ? 3.158 7.59 -3.123 1 98.88 74 VAL A C 1
ATOM 560 O O . VAL A 1 74 ? 3.262 8.18 -4.199 1 98.88 74 VAL A O 1
ATOM 563 N N . ALA A 1 75 ? 4.016 6.668 -2.711 1 98.94 75 ALA A N 1
ATOM 564 C CA . ALA A 1 75 ? 5.168 6.316 -3.539 1 98.94 75 ALA A CA 1
ATOM 565 C C . ALA A 1 75 ? 4.723 5.766 -4.891 1 98.94 75 ALA A C 1
ATOM 567 O O . ALA A 1 75 ? 5.254 6.16 -5.934 1 98.94 75 ALA A O 1
ATOM 568 N N . TYR A 1 76 ? 3.736 4.918 -4.898 1 98.94 76 TYR A N 1
ATOM 569 C CA . TYR A 1 76 ? 3.248 4.289 -6.121 1 98.94 76 TYR A CA 1
ATOM 570 C C . TYR A 1 76 ? 2.689 5.336 -7.082 1 98.94 76 TYR A C 1
ATOM 572 O O . TYR A 1 76 ? 3.023 5.336 -8.266 1 98.94 76 TYR A O 1
ATOM 580 N N . GLU A 1 77 ? 1.809 6.203 -6.543 1 98.94 77 GLU A N 1
ATOM 581 C CA . GLU A 1 77 ? 1.177 7.207 -7.391 1 98.94 77 GLU A CA 1
ATOM 582 C C . GLU A 1 77 ? 2.205 8.188 -7.941 1 98.94 77 GLU A C 1
ATOM 584 O O . GLU A 1 77 ? 2.148 8.57 -9.109 1 98.94 77 GLU A O 1
ATOM 589 N N . LEU A 1 78 ? 3.137 8.609 -7.102 1 98.94 78 LEU A N 1
ATOM 590 C CA . LEU A 1 78 ? 4.199 9.477 -7.594 1 98.94 78 LEU A CA 1
ATOM 591 C C . LEU A 1 78 ? 5.047 8.758 -8.641 1 98.94 78 LEU A C 1
ATOM 593 O O . LEU A 1 78 ? 5.434 9.359 -9.648 1 98.94 78 LEU A O 1
ATOM 597 N N . GLY A 1 79 ? 5.363 7.488 -8.375 1 98.88 79 GLY A N 1
ATOM 598 C CA . GLY A 1 79 ? 6.07 6.691 -9.359 1 98.88 79 GLY A CA 1
ATOM 599 C C . GLY A 1 79 ? 5.355 6.629 -10.695 1 98.88 79 GLY A C 1
ATOM 600 O O . GLY A 1 79 ? 5.984 6.73 -11.75 1 98.88 79 GLY A O 1
ATOM 601 N N . ARG A 1 80 ? 4.102 6.414 -10.625 1 98.88 80 ARG A N 1
ATOM 602 C CA . ARG A 1 80 ? 3.291 6.375 -11.836 1 98.88 80 ARG A CA 1
ATOM 603 C C . ARG A 1 80 ? 3.385 7.688 -12.602 1 98.88 80 ARG A C 1
ATOM 605 O O . ARG A 1 80 ? 3.561 7.691 -13.82 1 98.88 80 ARG A O 1
ATOM 612 N N . GLN A 1 81 ? 3.242 8.82 -11.953 1 98.81 81 GLN A N 1
ATOM 613 C CA . GLN A 1 81 ? 3.234 10.133 -12.594 1 98.81 81 GLN A CA 1
ATOM 614 C C . GLN A 1 81 ? 4.609 10.477 -13.156 1 98.81 81 GLN A C 1
ATOM 616 O O . GLN A 1 81 ? 4.715 11.164 -14.172 1 98.81 81 GLN A O 1
ATOM 621 N N . LEU A 1 82 ? 5.668 9.992 -12.523 1 98.75 82 LEU A N 1
ATOM 622 C CA . LEU A 1 82 ? 7.031 10.352 -12.898 1 98.75 82 LEU A CA 1
ATOM 623 C C . LEU A 1 82 ? 7.625 9.328 -13.852 1 98.75 82 LEU A C 1
ATOM 625 O O . LEU A 1 82 ? 8.656 9.586 -14.484 1 98.75 82 LEU A O 1
ATOM 629 N N . GLY A 1 83 ? 6.965 8.156 -13.922 1 98.44 83 GLY A N 1
ATOM 630 C CA . GLY A 1 83 ? 7.504 7.082 -14.742 1 98.44 83 GLY A CA 1
ATOM 631 C C . GLY A 1 83 ? 8.742 6.441 -14.141 1 98.44 83 GLY A C 1
ATOM 632 O O . GLY A 1 83 ? 9.672 6.082 -14.867 1 98.44 83 GLY A O 1
ATOM 633 N N . ILE A 1 84 ? 8.781 6.309 -12.828 1 98.12 84 ILE A N 1
ATOM 634 C CA . ILE A 1 84 ? 9.938 5.691 -12.195 1 98.12 84 ILE A CA 1
ATOM 635 C C . ILE A 1 84 ? 9.477 4.645 -11.18 1 98.12 84 ILE A C 1
ATOM 637 O O . ILE A 1 84 ? 8.297 4.598 -10.82 1 98.12 84 ILE A O 1
ATOM 641 N N . GLU A 1 85 ? 10.367 3.814 -10.68 1 98.19 85 GLU A N 1
ATOM 642 C CA . GLU A 1 85 ? 10.047 2.701 -9.789 1 98.19 85 GLU A CA 1
ATOM 643 C C . GLU A 1 85 ? 9.727 3.195 -8.383 1 98.19 85 GLU A C 1
ATOM 645 O O . GLU A 1 85 ? 10.281 4.191 -7.922 1 98.19 85 GLU A O 1
ATOM 650 N N . ALA A 1 86 ? 8.852 2.539 -7.742 1 98.81 86 ALA A N 1
ATOM 651 C CA . ALA A 1 86 ? 8.453 2.77 -6.355 1 98.81 86 ALA A CA 1
ATOM 652 C C . ALA A 1 86 ? 8.445 1.465 -5.562 1 98.81 86 ALA A C 1
ATOM 654 O O . ALA A 1 86 ? 7.91 0.455 -6.023 1 98.81 86 ALA A O 1
ATOM 655 N N . ILE A 1 87 ? 9.086 1.479 -4.41 1 98.75 87 ILE A N 1
ATOM 656 C CA . ILE A 1 87 ? 9.086 0.335 -3.506 1 98.75 87 ILE A CA 1
ATOM 657 C C . ILE A 1 87 ? 8.688 0.789 -2.104 1 98.75 87 ILE A C 1
ATOM 659 O O . ILE A 1 87 ? 8.242 1.925 -1.914 1 98.75 87 ILE A O 1
ATOM 663 N N . PHE A 1 88 ? 8.68 -0.183 -1.144 1 98.69 88 PHE A N 1
ATOM 664 C CA . PHE A 1 88 ? 8.266 0.205 0.2 1 98.69 88 PHE A CA 1
ATOM 665 C C . PHE A 1 88 ? 9.047 -0.575 1.252 1 98.69 88 PHE A C 1
ATOM 667 O O . PHE A 1 88 ? 9.617 -1.625 0.956 1 98.69 88 PHE A O 1
ATOM 674 N N . THR A 1 89 ? 9.125 0.012 2.377 1 98 89 THR A N 1
ATOM 675 C CA . THR A 1 89 ? 9.609 -0.677 3.566 1 98 89 THR A CA 1
ATOM 676 C C . THR A 1 89 ? 8.445 -1.07 4.477 1 98 89 THR A C 1
ATOM 678 O O . THR A 1 89 ? 7.367 -0.484 4.398 1 98 89 THR A O 1
ATOM 681 N N . GLU A 1 90 ? 8.664 -2.09 5.211 1 96.31 90 GLU A N 1
ATOM 682 C CA . GLU A 1 90 ? 7.645 -2.531 6.16 1 96.31 90 GLU A CA 1
ATOM 683 C C . GLU A 1 90 ? 8.266 -2.914 7.5 1 96.31 90 GLU A C 1
ATOM 685 O O . GLU A 1 90 ? 9.461 -3.207 7.574 1 96.31 90 GLU A O 1
ATOM 690 N N . ARG A 1 91 ? 7.465 -2.846 8.523 1 92.38 91 ARG A N 1
ATOM 691 C CA . ARG A 1 91 ? 7.965 -3.104 9.867 1 92.38 91 ARG A CA 1
ATOM 692 C C . ARG A 1 91 ? 8.047 -4.602 10.148 1 92.38 91 ARG A C 1
ATOM 694 O O . ARG A 1 91 ? 7.082 -5.332 9.914 1 92.38 91 ARG A O 1
ATOM 701 N N . VAL A 1 92 ? 9.148 -5.059 10.523 1 90.69 92 VAL A N 1
ATOM 702 C CA . VAL A 1 92 ? 9.414 -6.414 10.992 1 90.69 92 VAL A CA 1
ATOM 703 C C . VAL A 1 92 ? 10.039 -6.363 12.383 1 90.69 92 VAL A C 1
ATOM 705 O O . VAL A 1 92 ? 11.117 -5.789 12.57 1 90.69 92 VAL A O 1
ATOM 708 N N . ASP A 1 93 ? 9.352 -6.914 13.344 1 88.75 93 ASP A N 1
ATOM 709 C CA . ASP A 1 93 ? 9.828 -6.91 14.727 1 88.75 93 ASP A CA 1
ATOM 710 C C . ASP A 1 93 ? 10.164 -5.492 15.188 1 88.75 93 ASP A C 1
ATOM 712 O O . ASP A 1 93 ? 11.242 -5.254 15.742 1 88.75 93 ASP A O 1
ATOM 716 N N . GLY A 1 94 ? 9.398 -4.551 14.805 1 87.81 94 GLY A N 1
ATOM 717 C CA . GLY A 1 94 ? 9.484 -3.191 15.312 1 87.81 94 GLY A CA 1
ATOM 718 C C . GLY A 1 94 ? 10.406 -2.307 14.5 1 87.81 94 GLY A C 1
ATOM 719 O O . GLY A 1 94 ? 10.492 -1.101 14.742 1 87.81 94 GLY A O 1
ATOM 720 N N . LYS A 1 95 ? 11.016 -2.865 13.516 1 92.69 95 LYS A N 1
ATOM 721 C CA . LYS A 1 95 ? 11.969 -2.088 12.719 1 92.69 95 LYS A CA 1
ATOM 722 C C . LYS A 1 95 ? 11.57 -2.08 11.25 1 92.69 95 LYS A C 1
ATOM 724 O O . LYS A 1 95 ? 11.062 -3.076 10.727 1 92.69 95 LYS A O 1
ATOM 729 N N . MET A 1 96 ? 11.891 -0.938 10.664 1 95.62 96 MET A N 1
ATOM 730 C CA . MET A 1 96 ? 11.633 -0.857 9.227 1 95.62 96 MET A CA 1
ATOM 731 C C . MET A 1 96 ? 12.656 -1.666 8.445 1 95.62 96 MET A C 1
ATOM 733 O O . MET A 1 96 ? 13.859 -1.586 8.711 1 95.62 96 MET A O 1
ATOM 737 N N . GLU A 1 97 ? 12.164 -2.453 7.543 1 96.62 97 GLU A N 1
ATOM 738 C CA . GLU A 1 97 ? 13.031 -3.287 6.723 1 96.62 97 GLU A CA 1
ATOM 739 C C . GLU A 1 97 ? 12.602 -3.264 5.258 1 96.62 97 GLU A C 1
ATOM 741 O O . GLU A 1 97 ? 11.438 -2.998 4.957 1 96.62 97 GLU A O 1
ATOM 746 N N . LEU A 1 98 ? 13.586 -3.41 4.43 1 96.69 98 LEU A N 1
ATOM 747 C CA . LEU A 1 98 ? 13.32 -3.684 3.021 1 96.69 98 LEU A CA 1
ATOM 748 C C . LEU A 1 98 ? 13.141 -5.18 2.781 1 96.69 98 LEU A C 1
ATOM 750 O O . LEU A 1 98 ? 14.055 -5.965 3.016 1 96.69 98 LEU A O 1
ATOM 754 N N . ARG A 1 99 ? 11.961 -5.539 2.383 1 94.12 99 ARG A N 1
ATOM 755 C CA . ARG A 1 99 ? 11.617 -6.941 2.158 1 94.12 99 ARG A CA 1
ATOM 756 C C . ARG A 1 99 ? 11.219 -7.18 0.706 1 94.12 99 ARG A C 1
ATOM 758 O O . ARG A 1 99 ? 11.5 -6.355 -0.165 1 94.12 99 ARG A O 1
ATOM 765 N N . ARG A 1 100 ? 10.734 -8.336 0.397 1 92.88 100 ARG A N 1
ATOM 766 C CA . ARG A 1 100 ? 10.102 -8.688 -0.868 1 92.88 100 ARG A CA 1
ATOM 767 C C . ARG A 1 100 ? 11.133 -8.828 -1.98 1 92.88 100 ARG A C 1
ATOM 769 O O . ARG A 1 100 ? 10.805 -8.703 -3.162 1 92.88 100 ARG A O 1
ATOM 776 N N . GLY A 1 101 ? 12.383 -8.898 -1.583 1 92.06 101 GLY A N 1
ATOM 777 C CA . GLY A 1 101 ? 13.43 -9.047 -2.574 1 92.06 101 GLY A CA 1
ATOM 778 C C . GLY A 1 101 ? 13.828 -7.73 -3.221 1 92.06 101 GLY A C 1
ATOM 779 O O . GLY A 1 101 ? 14.492 -7.719 -4.258 1 92.06 101 GLY A O 1
ATOM 780 N N . PHE A 1 102 ? 13.328 -6.625 -2.652 1 96.44 102 PHE A N 1
ATOM 781 C CA . PHE A 1 102 ? 13.727 -5.32 -3.16 1 96.44 102 PHE A CA 1
ATOM 782 C C . PHE A 1 102 ? 15.219 -5.086 -2.949 1 96.44 102 PHE A C 1
ATOM 784 O O . PHE A 1 102 ? 15.812 -5.621 -2.006 1 96.44 102 PHE A O 1
ATOM 791 N N . GLU A 1 103 ? 15.758 -4.289 -3.836 1 96.06 103 GLU A N 1
ATOM 792 C CA . GLU A 1 103 ? 17.156 -3.893 -3.744 1 96.06 103 GLU A CA 1
ATOM 793 C C . GLU A 1 103 ? 17.328 -2.383 -3.9 1 96.06 103 GLU A C 1
ATOM 795 O O . GLU A 1 103 ? 16.453 -1.719 -4.48 1 96.06 103 GLU A O 1
ATOM 800 N N . ILE A 1 104 ? 18.391 -1.902 -3.287 1 98.25 104 ILE A N 1
ATOM 801 C CA . ILE A 1 104 ? 18.766 -0.503 -3.449 1 98.25 104 ILE A CA 1
ATOM 802 C C . ILE A 1 104 ? 20.031 -0.406 -4.301 1 98.25 104 ILE A C 1
ATOM 804 O O . ILE A 1 104 ? 21.125 -0.733 -3.836 1 98.25 104 ILE A O 1
ATOM 808 N N . PRO A 1 105 ? 19.844 0.043 -5.527 1 97.06 105 PRO A N 1
ATOM 809 C CA . PRO A 1 105 ? 21.062 0.234 -6.32 1 97.06 105 PRO A CA 1
ATOM 810 C C . PRO A 1 105 ? 22.016 1.25 -5.703 1 97.06 105 PRO A C 1
ATOM 812 O O . PRO A 1 105 ? 21.578 2.32 -5.262 1 97.06 105 PRO A O 1
ATOM 815 N N . LYS A 1 106 ? 23.25 0.881 -5.738 1 98 106 LYS A N 1
ATOM 816 C CA . LYS A 1 106 ? 24.25 1.772 -5.156 1 98 106 LYS A CA 1
ATOM 817 C C . LYS A 1 106 ? 24.219 3.143 -5.828 1 98 106 LYS A C 1
ATOM 819 O O . LYS A 1 106 ? 24.172 3.234 -7.059 1 98 106 LYS A O 1
ATOM 824 N N . GLY A 1 107 ? 24.141 4.133 -5.047 1 98.31 107 GLY A N 1
ATOM 825 C CA . GLY A 1 107 ? 24.203 5.496 -5.551 1 98.31 107 GLY A CA 1
ATOM 826 C C . GLY A 1 107 ? 22.859 6.012 -6.043 1 98.31 107 GLY A C 1
ATOM 827 O O . GLY A 1 107 ? 22.766 7.16 -6.477 1 98.31 107 GLY A O 1
ATOM 828 N N . SER A 1 108 ? 21.875 5.191 -5.918 1 98.5 108 SER A N 1
ATOM 829 C CA . SER A 1 108 ? 20.562 5.633 -6.391 1 98.5 108 SER A CA 1
ATOM 830 C C . SER A 1 108 ? 20.047 6.82 -5.582 1 98.5 108 SER A C 1
ATOM 832 O O . SER A 1 108 ? 20.188 6.848 -4.355 1 98.5 108 SER A O 1
ATOM 834 N N . ARG A 1 109 ? 19.578 7.832 -6.293 1 98.75 109 ARG A N 1
ATOM 835 C CA . ARG A 1 109 ? 18.922 8.992 -5.684 1 98.75 109 ARG A CA 1
ATOM 836 C C . ARG A 1 109 ? 17.484 8.664 -5.281 1 98.75 109 ARG A C 1
ATOM 838 O O . ARG A 1 109 ? 16.641 8.383 -6.137 1 98.75 109 ARG A O 1
ATOM 845 N N . ILE A 1 110 ? 17.25 8.789 -3.924 1 98.81 110 ILE A N 1
ATOM 846 C CA . ILE A 1 110 ? 16 8.242 -3.402 1 98.81 110 ILE A CA 1
ATOM 847 C C . ILE A 1 110 ? 15.18 9.359 -2.762 1 98.81 110 ILE A C 1
ATOM 849 O O . ILE A 1 110 ? 15.727 10.211 -2.055 1 98.81 110 ILE A O 1
ATOM 853 N N . VAL A 1 111 ? 13.922 9.414 -3.018 1 98.88 111 VAL A N 1
ATOM 854 C CA . VAL A 1 111 ? 12.969 10.227 -2.266 1 98.88 111 VAL A CA 1
ATOM 855 C C . VAL A 1 111 ? 12.055 9.32 -1.442 1 98.88 111 VAL A C 1
ATOM 857 O O . VAL A 1 111 ? 11.484 8.359 -1.967 1 98.88 111 VAL A O 1
ATOM 860 N N . ILE A 1 112 ? 11.984 9.57 -0.194 1 98.81 112 ILE A N 1
ATOM 861 C CA . ILE A 1 112 ? 11.055 8.867 0.685 1 98.81 112 ILE A CA 1
ATOM 862 C C . ILE A 1 112 ? 9.68 9.531 0.619 1 98.81 112 ILE A C 1
ATOM 864 O O . ILE A 1 112 ? 9.57 10.758 0.726 1 98.81 112 ILE A O 1
ATOM 868 N N . CYS A 1 113 ? 8.672 8.75 0.44 1 98.88 113 CYS A N 1
ATOM 869 C CA . CYS A 1 113 ? 7.316 9.25 0.257 1 98.88 113 CYS A CA 1
ATOM 870 C C . CYS A 1 113 ? 6.449 8.938 1.474 1 98.88 113 CYS A C 1
ATOM 872 O O . CYS A 1 113 ? 6.375 7.789 1.908 1 98.88 113 CYS A O 1
ATOM 874 N N . GLU A 1 114 ? 5.777 9.922 1.978 1 98.19 114 GLU A N 1
ATOM 875 C CA . GLU A 1 114 ? 4.898 9.82 3.139 1 98.19 114 GLU A CA 1
ATOM 876 C C . GLU A 1 114 ? 3.527 10.422 2.848 1 98.19 114 GLU A C 1
ATOM 878 O O . GLU A 1 114 ? 3.395 11.289 1.985 1 98.19 114 GLU A O 1
ATOM 883 N N . ASP A 1 115 ? 2.518 9.914 3.57 1 97.88 115 ASP A N 1
ATOM 884 C CA . ASP A 1 115 ? 1.238 10.617 3.473 1 97.88 115 ASP A CA 1
ATOM 885 C C . ASP A 1 115 ? 1.261 11.914 4.27 1 97.88 115 ASP A C 1
ATOM 887 O O . ASP A 1 115 ? 0.899 12.977 3.748 1 97.88 115 ASP A O 1
ATOM 891 N N . VAL A 1 116 ? 1.726 11.805 5.5 1 95.44 116 VAL A N 1
ATOM 892 C CA . VAL A 1 116 ? 1.875 12.977 6.367 1 95.44 116 VAL A CA 1
ATOM 893 C C . VAL A 1 116 ? 3.227 12.922 7.074 1 95.44 116 VAL A C 1
ATOM 895 O O . VAL A 1 116 ? 3.656 11.859 7.527 1 95.44 116 VAL A O 1
ATOM 898 N N . VAL A 1 117 ? 3.924 14.039 7.094 1 95.12 117 VAL A N 1
ATOM 899 C CA . VAL A 1 117 ? 5.152 14.156 7.867 1 95.12 117 VAL A CA 1
ATOM 900 C C . VAL A 1 117 ? 4.914 15.055 9.078 1 95.12 117 VAL A C 1
ATOM 902 O O . VAL A 1 117 ? 4.457 16.188 8.945 1 95.12 117 VAL A O 1
ATOM 905 N N . THR A 1 118 ? 5.16 14.5 10.195 1 90.25 118 THR A N 1
ATOM 906 C CA . THR A 1 118 ? 5.055 15.281 11.43 1 90.25 118 THR A CA 1
ATOM 907 C C . THR A 1 118 ? 6.438 15.562 12.008 1 90.25 118 THR A C 1
ATOM 909 O O . THR A 1 118 ? 7.098 16.516 11.602 1 90.25 118 THR A O 1
ATOM 912 N N . THR A 1 119 ? 7.027 14.664 12.734 1 86.25 119 THR A N 1
ATOM 913 C CA . THR A 1 119 ? 8.352 14.883 13.297 1 86.25 119 THR A CA 1
ATOM 914 C C . THR A 1 119 ? 9.438 14.391 12.344 1 86.25 119 THR A C 1
ATOM 916 O O . THR A 1 119 ? 10.609 14.727 12.516 1 86.25 119 THR A O 1
ATOM 919 N N . ALA A 1 120 ? 9.086 13.57 11.383 1 91.81 120 ALA A N 1
ATOM 920 C CA . ALA A 1 120 ? 9.969 12.953 10.398 1 91.81 120 ALA A CA 1
ATOM 921 C C . ALA A 1 120 ? 10.805 11.844 11.031 1 91.81 120 ALA A C 1
ATOM 923 O O . ALA A 1 120 ? 11.727 11.312 10.398 1 91.81 120 ALA A O 1
ATOM 924 N N . LYS A 1 121 ? 10.5 11.453 12.164 1 88.5 121 LYS A N 1
ATOM 925 C CA . LYS A 1 121 ? 11.281 10.438 12.867 1 88.5 121 LYS A CA 1
ATOM 926 C C . LYS A 1 121 ? 11.242 9.109 12.117 1 88.5 121 LYS A C 1
ATOM 928 O O . LYS A 1 121 ? 12.281 8.492 11.883 1 88.5 121 LYS A O 1
ATOM 933 N N . SER A 1 122 ? 10.055 8.656 11.719 1 90.38 122 SER A N 1
ATOM 934 C CA . SER A 1 122 ? 9.93 7.391 11 1 90.38 122 SER A CA 1
ATOM 935 C C . SER A 1 122 ? 10.641 7.449 9.648 1 90.38 122 SER A C 1
ATOM 937 O O . SER A 1 122 ? 11.281 6.477 9.242 1 90.38 122 SER A O 1
ATOM 939 N N . SER A 1 123 ? 10.547 8.578 9.016 1 95.19 123 SER A N 1
ATOM 940 C CA . SER A 1 123 ? 11.195 8.75 7.719 1 95.19 123 SER A CA 1
ATOM 941 C C . SER A 1 123 ? 12.719 8.734 7.855 1 95.19 123 SER A C 1
ATOM 943 O O . SER A 1 123 ? 13.422 8.227 6.98 1 95.19 123 SER A O 1
ATOM 945 N N . LEU A 1 124 ? 13.227 9.312 8.922 1 94.44 124 LEU A N 1
ATOM 946 C CA . LEU A 1 124 ? 14.664 9.359 9.141 1 94.44 124 LEU A CA 1
ATOM 947 C C . LEU A 1 124 ? 15.211 7.965 9.422 1 94.44 124 LEU A C 1
ATOM 949 O O . LEU A 1 124 ? 16.328 7.633 9.008 1 94.44 124 LEU A O 1
ATOM 953 N N . GLU A 1 125 ? 14.453 7.148 10.117 1 94.75 125 GLU A N 1
ATOM 954 C CA . GLU A 1 125 ? 14.828 5.75 10.281 1 94.75 125 GLU A CA 1
ATOM 955 C C . GLU A 1 125 ? 14.977 5.051 8.938 1 94.75 125 GLU A C 1
ATOM 957 O O . GLU A 1 125 ? 15.93 4.301 8.719 1 94.75 125 GLU A O 1
ATOM 962 N N . VAL A 1 126 ? 14.078 5.297 8.102 1 97.88 126 VAL A N 1
ATOM 963 C CA . VAL A 1 126 ? 14.102 4.707 6.77 1 97.88 126 VAL A CA 1
ATOM 964 C C . VAL A 1 126 ? 15.273 5.27 5.969 1 97.88 126 VAL A C 1
ATOM 966 O O . VAL A 1 126 ? 15.938 4.539 5.223 1 97.88 126 VAL A O 1
ATOM 969 N N . LYS A 1 127 ? 15.516 6.57 6.141 1 98 127 LYS A N 1
ATOM 970 C CA . LYS A 1 127 ? 16.672 7.191 5.496 1 98 127 LYS A CA 1
ATOM 971 C C . LYS A 1 127 ? 17.969 6.473 5.863 1 98 127 LYS A C 1
ATOM 973 O O . LYS A 1 127 ? 18.75 6.121 4.988 1 98 127 LYS A O 1
ATOM 978 N N . ASP A 1 128 ? 18.156 6.27 7.133 1 97.69 128 ASP A N 1
ATOM 979 C CA . ASP A 1 128 ? 19.375 5.594 7.602 1 97.69 128 ASP A CA 1
ATOM 980 C C . ASP A 1 128 ? 19.484 4.195 6.996 1 97.69 128 ASP A C 1
ATOM 982 O O . ASP A 1 128 ? 20.562 3.801 6.535 1 97.69 128 ASP A O 1
ATOM 986 N N . LEU A 1 129 ? 18.391 3.486 6.992 1 98.19 129 LEU A N 1
ATOM 987 C CA . LEU A 1 129 ? 18.328 2.145 6.422 1 98.19 129 LEU A CA 1
ATOM 988 C C . LEU A 1 129 ? 18.766 2.156 4.961 1 98.19 129 LEU A C 1
ATOM 990 O O . LEU A 1 129 ? 19.625 1.379 4.555 1 98.19 129 LEU A O 1
ATOM 994 N N . LEU A 1 130 ? 18.203 3.076 4.172 1 98.56 130 LEU A N 1
ATOM 995 C CA . LEU A 1 130 ? 18.438 3.131 2.732 1 98.56 130 LEU A CA 1
ATOM 996 C C . LEU A 1 130 ? 19.875 3.555 2.434 1 98.56 130 LEU A C 1
ATOM 998 O O . LEU A 1 130 ? 20.484 3.049 1.497 1 98.56 130 LEU A O 1
ATOM 1002 N N . GLU A 1 131 ? 20.344 4.43 3.219 1 98.56 131 GLU A N 1
ATOM 1003 C CA . GLU A 1 131 ? 21.719 4.895 3.016 1 98.56 131 GLU A CA 1
ATOM 1004 C C . GLU A 1 131 ? 22.734 3.824 3.408 1 98.56 131 GLU A C 1
ATOM 1006 O O . GLU A 1 131 ? 23.766 3.68 2.764 1 98.56 131 GLU A O 1
ATOM 1011 N N . GLU A 1 132 ? 22.438 3.098 4.434 1 98.38 132 GLU A N 1
ATOM 1012 C CA . GLU A 1 132 ? 23.266 1.955 4.797 1 98.38 132 GLU A CA 1
ATOM 1013 C C . GLU A 1 132 ? 23.312 0.928 3.67 1 98.38 132 GLU A C 1
ATOM 1015 O O . GLU A 1 132 ? 24.312 0.23 3.502 1 98.38 132 GLU A O 1
ATOM 1020 N N . MET A 1 133 ? 22.328 0.928 2.893 1 98.19 133 MET A N 1
ATOM 1021 C CA . MET A 1 133 ? 22.234 -0.029 1.794 1 98.19 133 MET A CA 1
ATOM 1022 C C . MET A 1 133 ? 22.875 0.536 0.527 1 98.19 133 MET A C 1
ATOM 1024 O O . MET A 1 133 ? 22.906 -0.133 -0.508 1 98.19 133 MET A O 1
ATOM 1028 N N . GLY A 1 134 ? 23.297 1.771 0.591 1 98.5 134 GLY A N 1
ATOM 1029 C CA . GLY A 1 134 ? 24.094 2.328 -0.5 1 98.5 134 GLY A CA 1
ATOM 1030 C C . GLY A 1 134 ? 23.344 3.385 -1.293 1 98.5 134 GLY A C 1
ATOM 1031 O O . GLY A 1 134 ? 23.875 3.922 -2.27 1 98.5 134 GLY A O 1
ATOM 1032 N N . GLY A 1 135 ? 22.125 3.725 -0.874 1 98.62 135 GLY A N 1
ATOM 1033 C CA . GLY A 1 135 ? 21.359 4.77 -1.54 1 98.62 135 GLY A CA 1
ATOM 1034 C C . GLY A 1 135 ? 21.672 6.16 -1.023 1 98.62 135 GLY A C 1
ATOM 1035 O O . GLY A 1 135 ? 22.375 6.312 -0.026 1 98.62 135 GLY A O 1
ATOM 1036 N N . GLU A 1 136 ? 21.188 7.105 -1.776 1 98.44 136 GLU A N 1
ATOM 1037 C CA . GLU A 1 136 ? 21.266 8.508 -1.386 1 98.44 136 GLU A CA 1
ATOM 1038 C C . GLU A 1 136 ? 19.875 9.125 -1.264 1 98.44 136 GLU A C 1
ATOM 1040 O O . GLU A 1 136 ? 19.219 9.383 -2.271 1 98.44 136 GLU A O 1
ATOM 1045 N N . VAL A 1 137 ? 19.5 9.359 -0.043 1 98.38 137 VAL A N 1
ATOM 1046 C CA . VAL A 1 137 ? 18.188 10 0.154 1 98.38 137 VAL A CA 1
ATOM 1047 C C . VAL A 1 137 ? 18.312 11.5 -0.089 1 98.38 137 VAL A C 1
ATOM 1049 O O . VAL A 1 137 ? 19.016 12.203 0.638 1 98.38 137 VAL A O 1
ATOM 1052 N N . ILE A 1 138 ? 17.562 11.984 -1.062 1 98.19 138 ILE A N 1
ATOM 1053 C CA . ILE A 1 138 ? 17.766 13.367 -1.482 1 98.19 138 ILE A CA 1
ATOM 1054 C C . ILE A 1 138 ? 16.594 14.227 -1.022 1 98.19 138 ILE A C 1
ATOM 1056 O O . ILE A 1 138 ? 16.594 15.445 -1.219 1 98.19 138 ILE A O 1
ATOM 1060 N N . GLY A 1 139 ? 15.562 13.633 -0.388 1 97.31 139 GLY A N 1
ATOM 1061 C CA . GLY A 1 139 ? 14.43 14.391 0.135 1 97.31 139 GLY A CA 1
ATOM 1062 C C . GLY A 1 139 ? 13.266 13.516 0.551 1 97.31 139 GLY A C 1
ATOM 1063 O O . GLY A 1 139 ? 13.328 12.289 0.427 1 97.31 139 GLY A O 1
ATOM 1064 N N . LEU A 1 140 ? 12.305 14.188 1.098 1 97.94 140 LEU A N 1
ATOM 1065 C CA . LEU A 1 140 ? 11.016 13.586 1.442 1 97.94 140 LEU A CA 1
ATOM 1066 C C . LEU A 1 140 ? 9.898 14.195 0.611 1 97.94 140 LEU A C 1
ATOM 1068 O O . LEU A 1 140 ? 9.938 15.383 0.28 1 97.94 140 LEU A O 1
ATOM 1072 N N . ALA A 1 141 ? 8.969 13.406 0.281 1 98.38 141 ALA A N 1
ATOM 1073 C CA . ALA A 1 141 ? 7.73 13.859 -0.342 1 98.38 141 ALA A CA 1
ATOM 1074 C C . ALA A 1 141 ? 6.516 13.445 0.485 1 98.38 141 ALA A C 1
ATOM 1076 O O . ALA A 1 141 ? 6.516 12.375 1.102 1 98.38 141 ALA A O 1
ATOM 1077 N N . SER A 1 142 ? 5.527 14.281 0.493 1 98.19 142 SER A N 1
ATOM 1078 C CA . SER A 1 142 ? 4.328 13.945 1.256 1 98.19 142 SER A CA 1
ATOM 1079 C C . SER A 1 142 ? 3.107 14.68 0.716 1 98.19 142 SER A C 1
ATOM 1081 O O . SER A 1 142 ? 3.24 15.625 -0.074 1 98.19 142 SER A O 1
ATOM 1083 N N . ILE A 1 143 ? 1.953 14.195 1.104 1 98 143 ILE A N 1
ATOM 1084 C CA . ILE A 1 143 ? 0.744 14.977 0.861 1 98 143 ILE A CA 1
ATOM 1085 C C . ILE A 1 143 ? 0.704 16.172 1.808 1 98 143 ILE A C 1
ATOM 1087 O O . ILE A 1 143 ? 0.588 17.312 1.365 1 98 143 ILE A O 1
ATOM 1091 N N . ILE A 1 144 ? 0.913 15.859 3.096 1 96.44 144 ILE A N 1
ATOM 1092 C CA . ILE A 1 144 ? 0.785 16.906 4.113 1 96.44 144 ILE A CA 1
ATOM 1093 C C . ILE A 1 144 ? 2.098 17.031 4.883 1 96.44 144 ILE A C 1
ATOM 1095 O O . ILE A 1 144 ? 2.678 16.031 5.309 1 96.44 144 ILE A O 1
ATOM 1099 N N . ASP A 1 145 ? 2.553 18.188 4.98 1 95.44 145 ASP A N 1
ATOM 1100 C CA . ASP A 1 145 ? 3.66 18.547 5.863 1 95.44 145 ASP A CA 1
ATOM 1101 C C . ASP A 1 145 ? 3.158 19.281 7.102 1 95.44 145 ASP A C 1
ATOM 1103 O O . ASP A 1 145 ? 2.658 20.406 7 1 95.44 145 ASP A O 1
ATOM 1107 N N . ARG A 1 146 ? 3.311 18.625 8.219 1 91.69 146 ARG A N 1
ATOM 1108 C CA . ARG A 1 146 ? 2.906 19.219 9.484 1 91.69 146 ARG A CA 1
ATOM 1109 C C . ARG A 1 146 ? 4.117 19.516 10.359 1 91.69 146 ARG A C 1
ATOM 1111 O O . ARG A 1 146 ? 3.99 19.641 11.578 1 91.69 146 ARG A O 1
ATOM 1118 N N . THR A 1 147 ? 5.176 19.516 9.734 1 88.38 147 THR A N 1
ATOM 1119 C CA . THR A 1 147 ? 6.387 19.766 10.508 1 88.38 147 THR A CA 1
ATOM 1120 C C . THR A 1 147 ? 6.48 21.234 10.906 1 88.38 147 THR A C 1
ATOM 1122 O O . THR A 1 147 ? 5.777 22.078 10.344 1 88.38 147 THR A O 1
ATOM 1125 N N . ALA A 1 148 ? 7.262 21.531 11.984 1 76.12 148 ALA A N 1
ATOM 1126 C CA . ALA A 1 148 ? 7.531 22.906 12.391 1 76.12 148 ALA A CA 1
ATOM 1127 C C . ALA A 1 148 ? 8.766 23.453 11.68 1 76.12 148 ALA A C 1
ATOM 1129 O O . ALA A 1 148 ? 9.344 24.453 12.117 1 76.12 148 ALA A O 1
ATOM 1130 N N . GLY A 1 149 ? 9.109 22.891 10.531 1 70.75 149 GLY A N 1
ATOM 1131 C CA . GLY A 1 149 ? 10.242 23.344 9.742 1 70.75 149 GLY A CA 1
ATOM 1132 C C . GLY A 1 149 ? 11.578 22.938 10.344 1 70.75 149 GLY A C 1
ATOM 1133 O O . GLY A 1 149 ? 12.633 23.391 9.883 1 70.75 149 GLY A O 1
ATOM 1134 N N . ASN A 1 150 ? 11.664 22.109 11.25 1 75 150 ASN A N 1
ATOM 1135 C CA . ASN A 1 150 ? 12.914 21.812 11.945 1 75 150 ASN A CA 1
ATOM 1136 C C . ASN A 1 150 ? 13.422 20.406 11.609 1 75 150 ASN A C 1
ATOM 1138 O O . ASN A 1 150 ? 13.977 19.734 12.477 1 75 150 ASN A O 1
ATOM 1142 N N . VAL A 1 151 ? 13.203 20.062 10.398 1 80.88 151 VAL A N 1
ATOM 1143 C CA . VAL A 1 151 ? 13.664 18.719 10.07 1 80.88 151 VAL A CA 1
ATOM 1144 C C . VAL A 1 151 ? 14.875 18.797 9.141 1 80.88 151 VAL A C 1
ATOM 1146 O O . VAL A 1 151 ? 14.984 19.719 8.328 1 80.88 151 VAL A O 1
ATOM 1149 N N . ASP A 1 152 ? 15.875 17.891 9.273 1 82.44 152 ASP A N 1
ATOM 1150 C CA . ASP A 1 152 ? 17.156 17.859 8.562 1 82.44 152 ASP A CA 1
ATOM 1151 C C . ASP A 1 152 ? 17.016 17.188 7.199 1 82.44 152 ASP A C 1
ATOM 1153 O O . ASP A 1 152 ? 17.891 16.438 6.777 1 82.44 152 ASP A O 1
ATOM 1157 N N . VAL A 1 153 ? 15.922 17.328 6.613 1 87.62 153 VAL A N 1
ATOM 1158 C CA . VAL A 1 153 ? 15.695 16.75 5.285 1 87.62 153 VAL A CA 1
ATOM 1159 C C . VAL A 1 153 ? 14.719 17.641 4.512 1 87.62 153 VAL A C 1
ATOM 1161 O O . VAL A 1 153 ? 13.781 18.188 5.09 1 87.62 153 VAL A O 1
ATOM 1164 N N . ASP A 1 154 ? 14.977 17.906 3.236 1 93.06 154 ASP A N 1
ATOM 1165 C CA . ASP A 1 154 ? 14.07 18.688 2.402 1 93.06 154 ASP A CA 1
ATOM 1166 C C . ASP A 1 154 ? 12.742 17.969 2.199 1 93.06 154 ASP A C 1
ATOM 1168 O O . ASP A 1 154 ? 12.719 16.781 1.852 1 93.06 154 ASP A O 1
ATOM 1172 N N . ILE A 1 155 ? 11.711 18.703 2.434 1 96.12 155 ILE A N 1
ATOM 1173 C CA . ILE A 1 155 ? 10.375 18.125 2.283 1 96.12 155 ILE A CA 1
ATOM 1174 C C . ILE A 1 155 ? 9.633 18.844 1.149 1 96.12 155 ILE A C 1
ATOM 1176 O O . ILE A 1 155 ? 9.539 20.062 1.135 1 96.12 155 ILE A O 1
ATOM 1180 N N . ILE A 1 156 ? 9.219 18.125 0.189 1 96.5 156 ILE A N 1
ATOM 1181 C CA . ILE A 1 156 ? 8.305 18.578 -0.853 1 96.5 156 ILE A CA 1
ATOM 1182 C C . ILE A 1 156 ? 6.895 18.047 -0.569 1 96.5 156 ILE A C 1
ATOM 1184 O O . ILE A 1 156 ? 6.664 16.844 -0.591 1 96.5 156 ILE A O 1
ATOM 1188 N N . SER A 1 157 ? 5.988 18.938 -0.25 1 96.69 157 SER A N 1
ATOM 1189 C CA . SER A 1 157 ? 4.641 18.516 0.108 1 96.69 157 SER A CA 1
ATOM 1190 C C . SER A 1 157 ? 3.592 19.219 -0.744 1 96.69 157 SER A C 1
ATOM 1192 O O . SER A 1 157 ? 3.865 20.281 -1.322 1 96.69 157 SER A O 1
ATOM 1194 N N . ALA A 1 158 ? 2.461 18.578 -0.861 1 96.75 158 ALA A N 1
ATOM 1195 C CA . ALA A 1 158 ? 1.35 19.203 -1.566 1 96.75 158 ALA A CA 1
ATOM 1196 C C . ALA A 1 158 ? 0.813 20.406 -0.783 1 96.75 158 ALA A C 1
ATOM 1198 O O . ALA A 1 158 ? 0.401 21.406 -1.372 1 96.75 158 ALA A O 1
ATOM 1199 N N . ILE A 1 159 ? 0.843 20.25 0.561 1 94.94 159 ILE A N 1
ATOM 1200 C CA . ILE A 1 159 ? 0.351 21.328 1.396 1 94.94 159 ILE A CA 1
ATOM 1201 C C . ILE A 1 159 ? 1.044 21.297 2.756 1 94.94 159 ILE A C 1
ATOM 1203 O O . ILE A 1 159 ? 1.304 20.219 3.297 1 94.94 159 ILE A O 1
ATOM 1207 N N . GLN A 1 160 ? 1.358 22.406 3.25 1 93.44 160 GLN A N 1
ATOM 1208 C CA . GLN A 1 160 ? 1.759 22.562 4.645 1 93.44 160 GLN A CA 1
ATOM 1209 C C . GLN A 1 160 ? 0.572 22.969 5.516 1 93.44 160 GLN A C 1
ATOM 1211 O O . GLN A 1 160 ? -0.127 23.938 5.215 1 93.44 160 GLN A O 1
ATOM 1216 N N . LEU A 1 161 ? 0.314 22.188 6.543 1 90.81 161 LEU A N 1
ATOM 1217 C CA . LEU A 1 161 ? -0.81 22.453 7.434 1 90.81 161 LEU A CA 1
ATOM 1218 C C . LEU A 1 161 ? -0.326 22.719 8.852 1 90.81 161 LEU A C 1
ATOM 1220 O O . LEU A 1 161 ? 0.579 22.047 9.344 1 90.81 161 LEU A O 1
ATOM 1224 N N . HIS A 1 162 ? -0.893 23.734 9.359 1 88.69 162 HIS A N 1
ATOM 1225 C CA . HIS A 1 162 ? -0.677 24 10.773 1 88.69 162 HIS A CA 1
ATOM 1226 C C . HIS A 1 162 ? -1.911 23.641 11.602 1 88.69 162 HIS A C 1
ATOM 1228 O O . HIS A 1 162 ? -2.998 24.172 11.352 1 88.69 162 HIS A O 1
ATOM 1234 N N . ILE A 1 163 ? -1.726 22.703 12.469 1 88.19 163 ILE A N 1
ATOM 1235 C CA . ILE A 1 163 ? -2.82 22.266 13.328 1 88.19 163 ILE A CA 1
ATOM 1236 C C . ILE A 1 163 ? -2.5 22.625 14.781 1 88.19 163 ILE A C 1
ATOM 1238 O O . ILE A 1 163 ? -1.432 22.266 15.289 1 88.19 163 ILE A O 1
ATOM 1242 N N . ASP A 1 164 ? -3.457 23.328 15.367 1 91.19 164 ASP A N 1
ATOM 1243 C CA . ASP A 1 164 ? -3.275 23.719 16.766 1 91.19 164 ASP A CA 1
ATOM 1244 C C . ASP A 1 164 ? -3.35 22.516 17.688 1 91.19 164 ASP A C 1
ATOM 1246 O O . ASP A 1 164 ? -4.184 21.625 17.5 1 91.19 164 ASP A O 1
ATOM 1250 N N . THR A 1 165 ? -2.455 22.531 18.562 1 93.62 165 THR A N 1
ATOM 1251 C CA . THR A 1 165 ? -2.475 21.516 19.609 1 93.62 165 THR A CA 1
ATOM 1252 C C . THR A 1 165 ? -2.496 22.141 20.984 1 93.62 165 THR A C 1
ATOM 1254 O O . THR A 1 165 ? -2.1 23.297 21.156 1 93.62 165 THR A O 1
ATOM 1257 N N . PHE A 1 166 ? -3.033 21.406 21.906 1 96.5 166 PHE A N 1
ATOM 1258 C CA . PHE A 1 166 ? -3.219 21.922 23.266 1 96.5 166 PHE A CA 1
ATOM 1259 C C . PHE A 1 166 ? -2.756 20.906 24.297 1 96.5 166 PHE A C 1
ATOM 1261 O O . PHE A 1 166 ? -2.936 19.703 24.109 1 96.5 166 PHE A O 1
ATOM 1268 N N . ASP A 1 167 ? -2.221 21.547 25.344 1 96.44 167 ASP A N 1
ATOM 1269 C CA . ASP A 1 167 ? -2.113 20.703 26.516 1 96.44 167 ASP A CA 1
ATOM 1270 C C . ASP A 1 167 ? -3.486 20.438 27.141 1 96.44 167 ASP A C 1
ATOM 1272 O O . ASP A 1 167 ? -4.391 21.281 27.031 1 96.44 167 ASP A O 1
ATOM 1276 N N . LYS A 1 168 ? -3.453 19.312 27.75 1 93.94 168 LYS A N 1
ATOM 1277 C CA . LYS A 1 168 ? -4.73 18.922 28.344 1 93.94 168 LYS A CA 1
ATOM 1278 C C . LYS A 1 168 ? -5.293 20.062 29.203 1 93.94 168 LYS A C 1
ATOM 1280 O O . LYS A 1 168 ? -6.48 20.375 29.125 1 93.94 168 LYS A O 1
ATOM 1285 N N . GLU A 1 169 ? -4.469 20.703 30.016 1 95.38 169 GLU A N 1
ATOM 1286 C CA . GLU A 1 169 ? -4.883 21.734 30.953 1 95.38 169 GLU A CA 1
ATOM 1287 C C . GLU A 1 169 ? -5.379 22.984 30.234 1 95.38 169 GLU A C 1
ATOM 1289 O O . GLU A 1 169 ? -6.164 23.75 30.781 1 95.38 169 GLU A O 1
ATOM 1294 N N . ASP A 1 170 ? -4.984 23.188 29.031 1 96.56 170 ASP A N 1
ATOM 1295 C CA . ASP A 1 170 ? -5.312 24.406 28.297 1 96.56 170 ASP A CA 1
ATOM 1296 C C . ASP A 1 170 ? -6.25 24.094 27.125 1 96.56 170 ASP A C 1
ATOM 1298 O O . ASP A 1 170 ? -6.516 24.969 26.297 1 96.56 170 ASP A O 1
ATOM 1302 N N . CYS A 1 171 ? -6.66 22.922 27.016 1 97.19 171 CYS A N 1
ATOM 1303 C CA . CYS A 1 171 ? -7.496 22.484 25.906 1 97.19 171 CYS A CA 1
ATOM 1304 C C . CYS A 1 171 ? -8.914 23.031 26.047 1 97.19 171 CYS A C 1
ATOM 1306 O O . CYS A 1 171 ? -9.609 22.719 27.016 1 97.19 171 CYS A O 1
ATOM 1308 N N . PRO A 1 172 ? -9.375 23.828 25.109 1 96.69 172 PRO A N 1
ATOM 1309 C CA . PRO A 1 172 ? -10.719 24.391 25.188 1 96.69 172 PRO A CA 1
ATOM 1310 C C . PRO A 1 172 ? -11.812 23.328 25.172 1 96.69 172 PRO A C 1
ATOM 1312 O O . PRO A 1 172 ? -12.844 23.484 25.828 1 96.69 172 PRO A O 1
ATOM 1315 N N . MET A 1 173 ? -11.602 22.25 24.422 1 96.44 173 MET A N 1
ATOM 1316 C CA . MET A 1 173 ? -12.586 21.172 24.328 1 96.44 173 MET A CA 1
ATOM 1317 C C . MET A 1 173 ? -12.695 20.422 25.656 1 96.44 173 MET A C 1
ATOM 1319 O O . MET A 1 173 ? -13.789 20.031 26.062 1 96.44 173 MET A O 1
ATOM 1323 N N . CYS A 1 174 ? -11.609 20.234 26.281 1 96.31 174 CYS A N 1
ATOM 1324 C CA . CYS A 1 174 ? -11.617 19.625 27.609 1 96.31 174 CYS A CA 1
ATOM 1325 C C . CYS A 1 174 ? -12.383 20.484 28.609 1 96.31 174 CYS A C 1
ATOM 1327 O O . CYS A 1 174 ? -13.148 19.969 29.422 1 96.31 174 CYS A O 1
ATOM 1329 N N . LYS A 1 175 ? -12.164 21.734 28.562 1 96.5 175 LYS A N 1
ATOM 1330 C CA . LYS A 1 175 ? -12.836 22.672 29.453 1 96.5 175 LYS A CA 1
ATOM 1331 C C . LYS A 1 175 ? -14.352 22.625 29.266 1 96.5 175 LYS A C 1
ATOM 1333 O O . LYS A 1 175 ? -15.109 22.859 30.203 1 96.5 175 LYS A O 1
ATOM 1338 N N . GLU A 1 176 ? -14.781 22.266 28.078 1 96.31 176 GLU A N 1
ATOM 1339 C CA . GLU A 1 176 ? -16.203 22.172 27.766 1 96.31 176 GLU A CA 1
ATOM 1340 C C . GLU A 1 176 ? -16.75 20.781 28.062 1 96.31 176 GLU A C 1
ATOM 1342 O O . GLU A 1 176 ? -17.953 20.547 27.906 1 96.31 176 GLU A O 1
ATOM 1347 N N . GLY A 1 177 ? -15.891 19.922 28.375 1 94.31 177 GLY A N 1
ATOM 1348 C CA . GLY A 1 177 ? -16.312 18.578 28.75 1 94.31 177 GLY A CA 1
ATOM 1349 C C . GLY A 1 177 ? -16.578 17.688 27.562 1 94.31 177 GLY A C 1
ATOM 1350 O O . GLY A 1 177 ? -17.297 16.688 27.672 1 94.31 177 GLY A O 1
ATOM 1351 N N . LEU A 1 178 ? -16.047 18.062 26.453 1 95.69 178 LEU A N 1
ATOM 1352 C CA . LEU A 1 178 ? -16.25 17.25 25.25 1 95.69 178 LEU A CA 1
ATOM 1353 C C . LEU A 1 178 ? -15.359 16.016 25.281 1 95.69 178 LEU A C 1
ATOM 1355 O O . LEU A 1 178 ? -14.164 16.125 25.547 1 95.69 178 LEU A O 1
ATOM 1359 N N . PRO A 1 179 ? -15.898 14.891 25.016 1 95.38 179 PRO A N 1
ATOM 1360 C CA . PRO A 1 179 ? -15.062 13.695 24.938 1 95.38 179 PRO A CA 1
ATOM 1361 C C . PRO A 1 179 ? -14.109 13.711 23.75 1 95.38 179 PRO A C 1
ATOM 1363 O O . PRO A 1 179 ? -14.406 14.312 22.719 1 95.38 179 PRO A O 1
ATOM 1366 N N . TYR A 1 180 ? -12.906 13.102 23.938 1 94.62 180 TYR A N 1
ATOM 1367 C CA . TYR A 1 180 ? -11.953 13.047 22.828 1 94.62 180 TYR A CA 1
ATOM 1368 C C . TYR A 1 180 ? -11.883 11.641 22.234 1 94.62 180 TYR A C 1
ATOM 1370 O O . TYR A 1 180 ? -12.281 10.672 22.891 1 94.62 180 TYR A O 1
ATOM 1378 N N . VAL A 1 181 ? -11.484 11.609 21.031 1 91.75 181 VAL A N 1
ATOM 1379 C CA . VAL A 1 181 ? -11.195 10.336 20.375 1 91.75 181 VAL A CA 1
ATOM 1380 C C . VAL A 1 181 ? -9.695 10.211 20.125 1 91.75 181 VAL A C 1
ATOM 1382 O O . VAL A 1 181 ? -9 11.219 19.969 1 91.75 181 VAL A O 1
ATOM 1385 N N . LYS A 1 182 ? -9.148 9.023 20.219 1 88.25 182 LYS A N 1
ATOM 1386 C CA . LYS A 1 182 ? -7.754 8.742 19.891 1 88.25 182 LYS A CA 1
ATOM 1387 C C . LYS A 1 182 ? -7.625 8.164 18.484 1 88.25 182 LYS A C 1
ATOM 1389 O O . LYS A 1 182 ? -7.785 6.953 18.297 1 88.25 182 LYS A O 1
ATOM 1394 N N . PRO A 1 183 ? -7.301 9.188 17.703 1 79.19 183 PRO A N 1
ATOM 1395 C CA . PRO A 1 183 ? -7.168 8.656 16.344 1 79.19 183 PRO A CA 1
ATOM 1396 C C . PRO A 1 183 ? -5.816 7.992 16.109 1 79.19 183 PRO A C 1
ATOM 1398 O O . PRO A 1 183 ? -4.961 7.973 17 1 79.19 183 PRO A O 1
ATOM 1401 N N . GLY A 1 184 ? -5.543 7.215 15.055 1 65.62 184 GLY A N 1
ATOM 1402 C CA . GLY A 1 184 ? -4.219 6.754 14.664 1 65.62 184 GLY A CA 1
ATOM 1403 C C . GLY A 1 184 ? -4.023 5.262 14.867 1 65.62 184 GLY A C 1
ATOM 1404 O O . GLY A 1 184 ? -4.879 4.594 15.453 1 65.62 184 GLY A O 1
ATOM 1405 N N . SER A 1 185 ? -2.924 4.793 14.234 1 54.88 185 SER A N 1
ATOM 1406 C CA . SER A 1 185 ? -2.633 3.361 14.266 1 54.88 185 SER A CA 1
ATOM 1407 C C . SER A 1 185 ? -1.964 2.957 15.57 1 54.88 185 SER A C 1
ATOM 1409 O O . SER A 1 185 ? -1.923 1.773 15.914 1 54.88 185 SER A O 1
ATOM 1411 N N . ARG A 1 186 ? -1.326 3.924 16.281 1 51 186 ARG A N 1
ATOM 1412 C CA . ARG A 1 186 ? -0.492 3.521 17.406 1 51 186 ARG A CA 1
ATOM 1413 C C . ARG A 1 186 ? -1.301 3.484 18.703 1 51 186 ARG A C 1
ATOM 1415 O O . ARG A 1 186 ? -2.004 4.441 19.016 1 51 186 ARG A O 1
ATOM 1422 N N . LYS A 1 187 ? -1.544 2.168 19.234 1 51.06 187 LYS A N 1
ATOM 1423 C CA . LYS A 1 187 ? -2.215 2.037 20.531 1 51.06 187 LYS A CA 1
ATOM 1424 C C . LYS A 1 187 ? -1.386 2.666 21.641 1 51.06 187 LYS A C 1
ATOM 1426 O O . LYS A 1 187 ? -0.178 2.434 21.734 1 51.06 187 LYS A O 1
ATOM 1431 N N . ILE A 1 188 ? -1.688 3.664 22.234 1 37.31 188 ILE A N 1
ATOM 1432 C CA . ILE A 1 188 ? -1.015 4.109 23.438 1 37.31 188 ILE A CA 1
ATOM 1433 C C . ILE A 1 188 ? -1.39 3.191 24.609 1 37.31 188 ILE A C 1
ATOM 1435 O O . ILE A 1 188 ? -2.572 2.982 24.875 1 37.31 188 ILE A O 1
ATOM 1439 N N . LYS A 1 189 ? -0.417 2.301 25.016 1 36.09 189 LYS A N 1
ATOM 1440 C CA . LYS A 1 189 ? -0.59 1.562 26.25 1 36.09 189 LYS A CA 1
ATOM 1441 C C . LYS A 1 189 ? -0.71 2.508 27.453 1 36.09 189 LYS A C 1
ATOM 1443 O O . LYS A 1 189 ? 0.003 3.51 27.531 1 36.09 189 LYS A O 1
ATOM 14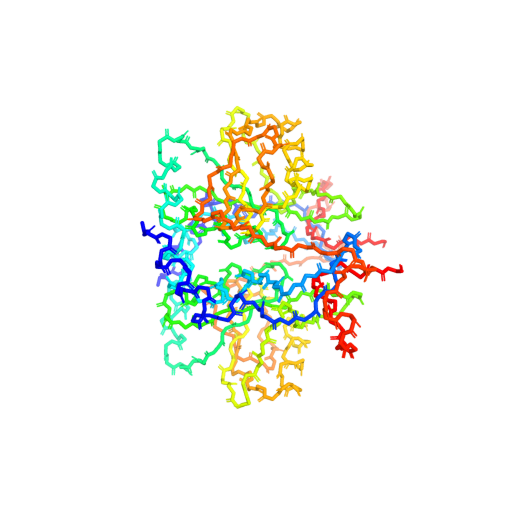48 N N . MET B 1 1 ? -4.785 -9.164 -22.812 1 56.91 1 MET B N 1
ATOM 1449 C CA . MET B 1 1 ? -3.338 -9.359 -22.875 1 56.91 1 MET B CA 1
ATOM 1450 C C . MET B 1 1 ? -2.982 -10.844 -22.812 1 56.91 1 MET B C 1
ATOM 1452 O O . MET B 1 1 ? -3.566 -11.586 -22.016 1 56.91 1 MET B O 1
ATOM 1456 N N . GLY B 1 2 ? -2.389 -11.336 -23.859 1 69.31 2 GLY B N 1
ATOM 1457 C CA . GLY B 1 2 ? -2.229 -12.773 -23.922 1 69.31 2 GLY B CA 1
ATOM 1458 C C . GLY B 1 2 ? -1.274 -13.32 -22.875 1 69.31 2 GLY B C 1
ATOM 1459 O O . GLY B 1 2 ? -0.56 -12.547 -22.219 1 69.31 2 GLY B O 1
ATOM 1460 N N . GLU B 1 3 ? -1.435 -14.539 -22.297 1 78.31 3 GLU B N 1
ATOM 1461 C CA . GLU B 1 3 ? -0.585 -15.305 -21.406 1 78.31 3 GLU B CA 1
ATOM 1462 C C . GLU B 1 3 ? 0.893 -15.078 -21.703 1 78.31 3 GLU B C 1
ATOM 1464 O O . GLU B 1 3 ? 1.713 -14.969 -20.797 1 78.31 3 GLU B O 1
ATOM 1469 N N . SER B 1 4 ? 1.155 -14.75 -22.922 1 83.19 4 SER B N 1
ATOM 1470 C CA . SER B 1 4 ? 2.539 -14.57 -23.359 1 83.19 4 SER B CA 1
ATOM 1471 C C . SER B 1 4 ? 3.107 -13.25 -22.844 1 83.19 4 SER B C 1
ATOM 1473 O O . SER B 1 4 ? 4.238 -13.203 -22.359 1 83.19 4 SER B O 1
ATOM 1475 N N . ILE B 1 5 ? 2.334 -12.234 -22.938 1 87.56 5 ILE B N 1
ATOM 1476 C CA . ILE B 1 5 ? 2.783 -10.914 -22.516 1 87.56 5 ILE B CA 1
ATOM 1477 C C . ILE B 1 5 ? 2.975 -10.914 -21 1 87.56 5 ILE B C 1
ATOM 1479 O O . ILE B 1 5 ? 3.943 -10.344 -20.484 1 87.56 5 ILE B O 1
ATOM 1483 N N . MET B 1 6 ? 2.111 -11.555 -20.266 1 91.5 6 MET B N 1
ATOM 1484 C CA . MET B 1 6 ? 2.199 -11.641 -18.812 1 91.5 6 MET B CA 1
ATOM 1485 C C . MET B 1 6 ? 3.465 -12.375 -18.391 1 91.5 6 MET B C 1
ATOM 1487 O O . MET B 1 6 ? 4.176 -11.922 -17.484 1 91.5 6 MET B O 1
ATOM 1491 N N . LEU B 1 7 ? 3.742 -13.391 -19.062 1 89.19 7 LEU B N 1
ATOM 1492 C CA . LEU B 1 7 ? 4.941 -14.156 -18.75 1 89.19 7 LEU B CA 1
ATOM 1493 C C . LEU B 1 7 ? 6.199 -13.328 -19.016 1 89.19 7 LEU B C 1
ATOM 1495 O O . LEU B 1 7 ? 7.164 -13.406 -18.25 1 89.19 7 LEU B O 1
ATOM 1499 N N . GLU B 1 8 ? 6.145 -12.586 -20.047 1 92.69 8 GLU B N 1
ATOM 1500 C CA . GLU B 1 8 ? 7.266 -11.711 -20.375 1 92.69 8 GLU B CA 1
ATOM 1501 C C . GLU B 1 8 ? 7.477 -10.656 -19.281 1 92.69 8 GLU B C 1
ATOM 1503 O O . GLU B 1 8 ? 8.609 -10.367 -18.906 1 92.69 8 GLU B O 1
ATOM 1508 N N . ILE B 1 9 ? 6.418 -10.117 -18.812 1 95.62 9 ILE B N 1
ATOM 1509 C CA . ILE B 1 9 ? 6.5 -9.102 -17.766 1 95.62 9 ILE B CA 1
ATOM 1510 C C . ILE B 1 9 ? 7.043 -9.719 -16.484 1 95.62 9 ILE B C 1
ATOM 1512 O O . ILE B 1 9 ? 7.875 -9.117 -15.797 1 95.62 9 ILE B O 1
ATOM 1516 N N . LEU B 1 10 ? 6.574 -10.922 -16.203 1 94.19 10 LEU B N 1
ATOM 1517 C CA . LEU B 1 10 ? 7.07 -11.641 -15.039 1 94.19 10 LEU B CA 1
ATOM 1518 C C . LEU B 1 10 ? 8.586 -11.828 -15.117 1 94.19 10 LEU B C 1
ATOM 1520 O O . LEU B 1 10 ? 9.297 -11.594 -14.141 1 94.19 10 LEU B O 1
ATOM 1524 N N . LYS B 1 11 ? 9.008 -12.117 -16.266 1 91.25 11 LYS B N 1
ATOM 1525 C CA . LYS B 1 11 ? 10.438 -12.336 -16.484 1 91.25 11 LYS B CA 1
ATOM 1526 C C . LYS B 1 11 ? 11.203 -11.023 -16.438 1 91.25 11 LYS B C 1
ATOM 1528 O O . LYS B 1 11 ? 12.234 -10.914 -15.766 1 91.25 11 LYS B O 1
ATOM 1533 N N . GLU B 1 12 ? 10.719 -10.062 -17.109 1 95.12 12 GLU B N 1
ATOM 1534 C CA . GLU B 1 12 ? 11.383 -8.766 -17.219 1 95.12 12 GLU B CA 1
ATOM 1535 C C . GLU B 1 12 ? 11.539 -8.102 -15.859 1 95.12 12 GLU B C 1
ATOM 1537 O O . GLU B 1 12 ? 12.539 -7.422 -15.609 1 95.12 12 GLU B O 1
ATOM 1542 N N . THR B 1 13 ? 10.617 -8.273 -14.977 1 96.81 13 THR B N 1
ATOM 1543 C CA . THR B 1 13 ? 10.617 -7.609 -13.68 1 96.81 13 THR B CA 1
ATOM 1544 C C . THR B 1 13 ? 11.336 -8.461 -12.633 1 96.81 13 THR B C 1
ATOM 1546 O O . THR B 1 13 ? 11.547 -8.016 -11.508 1 96.81 13 THR B O 1
ATOM 1549 N N . GLY B 1 14 ? 11.617 -9.664 -13.039 1 95.12 14 GLY B N 1
ATOM 1550 C CA . GLY B 1 14 ? 12.234 -10.57 -12.094 1 95.12 14 GLY B CA 1
ATOM 1551 C C . GLY B 1 14 ? 11.258 -11.125 -11.07 1 95.12 14 GLY B C 1
ATOM 1552 O O . GLY B 1 14 ? 11.648 -11.5 -9.961 1 95.12 14 GLY B O 1
ATOM 1553 N N . ALA B 1 15 ? 9.992 -11.086 -11.406 1 95.88 15 ALA B N 1
ATOM 1554 C CA . ALA B 1 15 ? 8.961 -11.508 -10.461 1 95.88 15 ALA B CA 1
ATOM 1555 C C . ALA B 1 15 ? 8.859 -13.031 -10.406 1 95.88 15 ALA B C 1
ATOM 1557 O O . ALA B 1 15 ? 8.367 -13.594 -9.422 1 95.88 15 ALA B O 1
ATOM 1558 N N . LEU B 1 16 ? 9.164 -13.695 -11.492 1 93.38 16 LEU B N 1
ATOM 1559 C CA . LEU B 1 16 ? 9.234 -15.148 -11.469 1 93.38 16 LEU B CA 1
ATOM 1560 C C . LEU B 1 16 ? 10.648 -15.625 -11.141 1 93.38 16 LEU B C 1
ATOM 1562 O O . LEU B 1 16 ? 11.531 -15.586 -12 1 93.38 16 LEU B O 1
ATOM 1566 N N . LEU B 1 17 ? 10.844 -16.094 -9.969 1 92 17 LEU B N 1
ATOM 1567 C CA . LEU B 1 17 ? 12.148 -16.531 -9.492 1 92 17 LEU B CA 1
ATOM 1568 C C . LEU B 1 17 ? 12.328 -18.031 -9.727 1 92 17 LEU B C 1
ATOM 1570 O O . LEU B 1 17 ? 11.375 -18.797 -9.617 1 92 17 LEU B O 1
ATOM 1574 N N . GLU B 1 18 ? 13.477 -18.359 -10.133 1 92.62 18 GLU B N 1
ATOM 1575 C CA . GLU B 1 18 ? 13.844 -19.766 -10.289 1 92.62 18 GLU B CA 1
ATOM 1576 C C . GLU B 1 18 ? 14.914 -20.172 -9.273 1 92.62 18 GLU B C 1
ATOM 1578 O O . GLU B 1 18 ? 15.828 -19.391 -8.992 1 92.62 18 GLU B O 1
ATOM 1583 N N . GLY B 1 19 ? 14.742 -21.312 -8.766 1 93.44 19 GLY B N 1
ATOM 1584 C CA . GLY B 1 19 ? 15.641 -21.828 -7.758 1 93.44 19 GLY B CA 1
ATOM 1585 C C . GLY B 1 19 ? 15.031 -22.938 -6.922 1 93.44 19 GLY B C 1
ATOM 1586 O O . GLY B 1 19 ? 14.195 -23.703 -7.41 1 93.44 19 GLY B O 1
ATOM 1587 N N . HIS B 1 20 ? 15.594 -23.156 -5.73 1 96.5 20 HIS B N 1
ATOM 1588 C CA . HIS B 1 20 ? 15.078 -24.094 -4.742 1 96.5 20 HIS B CA 1
ATOM 1589 C C . HIS B 1 20 ? 14.461 -23.359 -3.557 1 96.5 20 HIS B C 1
ATOM 1591 O O . HIS B 1 20 ? 15.172 -22.75 -2.76 1 96.5 20 HIS B O 1
ATOM 1597 N N . PHE B 1 21 ? 13.141 -23.516 -3.432 1 95.75 21 PHE B N 1
ATOM 1598 C CA . PHE B 1 21 ? 12.422 -22.719 -2.441 1 95.75 21 PHE B CA 1
ATOM 1599 C C . PHE B 1 21 ? 11.68 -23.609 -1.461 1 95.75 21 PHE B C 1
ATOM 1601 O O . PHE B 1 21 ? 11.07 -24.609 -1.86 1 95.75 21 PHE B O 1
ATOM 1608 N N . LEU B 1 22 ? 11.82 -23.234 -0.251 1 95.12 22 LEU B N 1
ATOM 1609 C CA . LEU B 1 22 ? 10.992 -23.828 0.791 1 95.12 22 LEU B CA 1
ATOM 1610 C C . LEU B 1 22 ? 9.781 -22.953 1.09 1 95.12 22 LEU B C 1
ATOM 1612 O O . LEU B 1 22 ? 9.922 -21.828 1.582 1 95.12 22 LEU B O 1
ATOM 1616 N N . LEU B 1 23 ? 8.672 -23.531 0.853 1 90.94 23 LEU B N 1
ATOM 1617 C CA . LEU B 1 23 ? 7.434 -22.781 1.022 1 90.94 23 LEU B CA 1
ATOM 1618 C C . LEU B 1 23 ? 6.922 -22.891 2.455 1 90.94 23 LEU B C 1
ATOM 1620 O O . LEU B 1 23 ? 7.363 -23.766 3.209 1 90.94 23 LEU B O 1
ATOM 1624 N N . THR B 1 24 ? 6.023 -22.031 2.777 1 84.44 24 THR B N 1
ATOM 1625 C CA . THR B 1 24 ? 5.453 -22.031 4.117 1 84.44 24 THR B CA 1
ATOM 1626 C C . THR B 1 24 ? 4.715 -23.344 4.387 1 84.44 24 THR B C 1
ATOM 1628 O O . THR B 1 24 ? 4.578 -23.75 5.539 1 84.44 24 THR B O 1
ATOM 1631 N N . SER B 1 25 ? 4.262 -24 3.42 1 85.5 25 SER B N 1
ATOM 1632 C CA . SER B 1 25 ? 3.555 -25.266 3.549 1 85.5 25 SER B CA 1
ATOM 1633 C C . SER B 1 25 ? 4.508 -26.391 3.92 1 85.5 25 SER B C 1
ATOM 1635 O O . SER B 1 25 ? 4.07 -27.484 4.301 1 85.5 25 SER B O 1
ATOM 1637 N N . GLY B 1 26 ? 5.742 -26.047 3.797 1 90.62 26 GLY B N 1
ATOM 1638 C CA . GLY B 1 26 ? 6.742 -27.078 3.996 1 90.62 26 GLY B CA 1
ATOM 1639 C C . GLY B 1 26 ? 7.148 -27.766 2.709 1 90.62 26 GLY B C 1
ATOM 1640 O O . GLY B 1 26 ? 8.125 -28.531 2.686 1 90.62 26 GLY B O 1
ATOM 1641 N N . LYS B 1 27 ? 6.469 -27.453 1.7 1 94.25 27 LYS B N 1
ATOM 1642 C CA . LYS B 1 27 ? 6.805 -28.031 0.402 1 94.25 27 LYS B CA 1
ATOM 1643 C C . LYS B 1 27 ? 7.918 -27.25 -0.281 1 94.25 27 LYS B C 1
ATOM 1645 O O . LYS B 1 27 ? 8.211 -26.109 0.109 1 9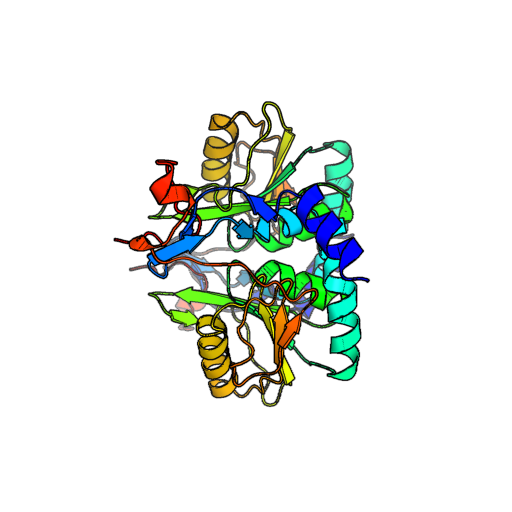4.25 27 LYS B O 1
ATOM 1650 N N . HIS B 1 28 ? 8.484 -27.922 -1.217 1 96.69 28 HIS B N 1
ATOM 1651 C CA . HIS B 1 28 ? 9.555 -27.297 -1.99 1 96.69 28 HIS B CA 1
ATOM 1652 C C . HIS B 1 28 ? 9.078 -26.938 -3.395 1 96.69 28 HIS B C 1
ATOM 1654 O O . HIS B 1 28 ? 8.141 -27.562 -3.912 1 96.69 28 HIS B O 1
ATOM 1660 N N . SER B 1 29 ? 9.703 -25.984 -3.951 1 95.31 29 SER B N 1
ATOM 1661 C CA . SER B 1 29 ? 9.359 -25.594 -5.309 1 95.31 29 SER B CA 1
ATOM 1662 C C . SER B 1 29 ? 10.594 -25.125 -6.074 1 95.31 29 SER B C 1
ATOM 1664 O O . SER B 1 29 ? 11.555 -24.641 -5.477 1 95.31 29 SER B O 1
ATOM 1666 N N . LYS B 1 30 ? 10.5 -25.25 -7.402 1 94.62 30 LYS B N 1
ATOM 1667 C CA . LYS B 1 30 ? 11.578 -24.797 -8.273 1 94.62 30 LYS B CA 1
ATOM 1668 C C . LYS B 1 30 ? 11.375 -23.328 -8.656 1 94.62 30 LYS B C 1
ATOM 1670 O O . LYS B 1 30 ? 12.297 -22.688 -9.172 1 94.62 30 LYS B O 1
ATOM 1675 N N . GLU B 1 31 ? 10.156 -22.844 -8.398 1 92.88 31 GLU B N 1
ATOM 1676 C CA . GLU B 1 31 ? 9.805 -21.469 -8.781 1 92.88 31 GLU B CA 1
ATOM 1677 C C . GLU B 1 31 ? 9.07 -20.75 -7.656 1 92.88 31 GLU B C 1
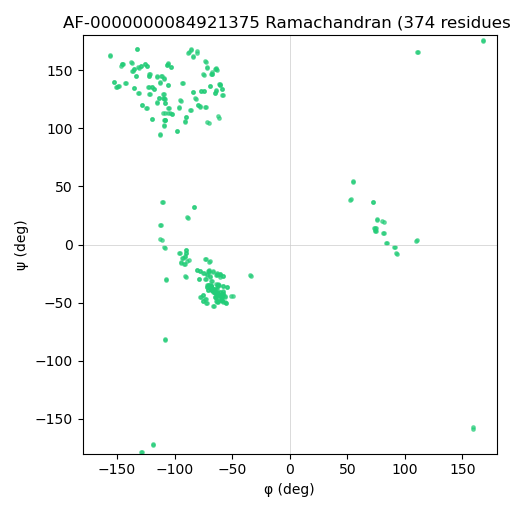ATOM 1679 O O . GLU B 1 31 ? 8.445 -21.391 -6.805 1 92.88 31 GLU B O 1
ATOM 1684 N N . TYR B 1 32 ? 9.25 -19.531 -7.664 1 92.31 32 TYR B N 1
ATOM 1685 C CA . TYR B 1 32 ? 8.555 -18.656 -6.734 1 92.31 32 TYR B CA 1
ATOM 1686 C C . TYR B 1 32 ? 8.172 -17.344 -7.406 1 92.31 32 TYR B C 1
ATOM 1688 O O . TYR B 1 32 ? 8.945 -16.797 -8.195 1 92.31 32 TYR B O 1
ATOM 1696 N N . VAL B 1 33 ? 6.98 -16.891 -7.098 1 93.25 33 VAL B N 1
ATOM 1697 C CA . VAL B 1 33 ? 6.543 -15.633 -7.703 1 93.25 33 VAL B CA 1
ATOM 1698 C C . VAL B 1 33 ? 6.523 -14.531 -6.648 1 93.25 33 VAL B C 1
ATOM 1700 O O . VAL B 1 33 ? 5.879 -14.672 -5.609 1 93.25 33 VAL B O 1
ATOM 1703 N N . GLN B 1 34 ? 7.191 -13.5 -6.918 1 94.56 34 GLN B N 1
ATOM 1704 C CA . GLN B 1 34 ? 7.207 -12.297 -6.098 1 94.56 34 GLN B CA 1
ATOM 1705 C C . GLN B 1 34 ? 6.555 -11.125 -6.828 1 94.56 34 GLN B C 1
ATOM 1707 O O . GLN B 1 34 ? 7.242 -10.336 -7.477 1 94.56 34 GLN B O 1
ATOM 1712 N N . CYS B 1 35 ? 5.281 -10.906 -6.574 1 96 35 CYS B N 1
ATOM 1713 C CA . CYS B 1 35 ? 4.512 -9.938 -7.348 1 96 35 CYS B CA 1
ATOM 1714 C C . CYS B 1 35 ? 4.945 -8.516 -7.023 1 96 35 CYS B C 1
ATOM 1716 O O . CYS B 1 35 ? 4.762 -7.602 -7.832 1 96 35 CYS B O 1
ATOM 1718 N N . ALA B 1 36 ? 5.523 -8.328 -5.863 1 97.06 36 ALA B N 1
ATOM 1719 C CA . ALA B 1 36 ? 5.996 -7 -5.484 1 97.06 36 ALA B CA 1
ATOM 1720 C C . ALA B 1 36 ? 7.004 -6.469 -6.504 1 97.06 36 ALA B C 1
ATOM 1722 O O . ALA B 1 36 ? 7.109 -5.254 -6.703 1 97.06 36 ALA B O 1
ATOM 1723 N N . LYS B 1 37 ? 7.684 -7.355 -7.176 1 97.19 37 LYS B N 1
ATOM 1724 C CA . LYS B 1 37 ? 8.672 -6.969 -8.18 1 97.19 37 LYS B CA 1
ATOM 1725 C C . LYS B 1 37 ? 7.992 -6.418 -9.43 1 97.19 37 LYS B C 1
ATOM 1727 O O . LYS B 1 37 ? 8.586 -5.617 -10.164 1 97.19 37 LYS B O 1
ATOM 1732 N N . ILE B 1 38 ? 6.781 -6.805 -9.688 1 98.06 38 ILE B N 1
ATOM 1733 C CA . ILE B 1 38 ? 5.992 -6.215 -10.766 1 98.06 38 ILE B CA 1
ATOM 1734 C C . ILE B 1 38 ? 5.449 -4.859 -10.32 1 98.06 38 ILE B C 1
ATOM 1736 O O . ILE B 1 38 ? 5.547 -3.871 -11.055 1 98.06 38 ILE B O 1
ATOM 1740 N N . LEU B 1 39 ? 4.926 -4.797 -9.117 1 98.62 39 LEU B N 1
ATOM 1741 C CA . LEU B 1 39 ? 4.223 -3.635 -8.586 1 98.62 39 LEU B CA 1
ATOM 1742 C C . LEU B 1 39 ? 5.188 -2.479 -8.336 1 98.62 39 LEU B C 1
ATOM 1744 O O . LEU B 1 39 ? 4.77 -1.326 -8.227 1 98.62 39 LEU B O 1
ATOM 1748 N N . ARG B 1 40 ? 6.453 -2.803 -8.344 1 98.25 40 ARG B N 1
ATOM 1749 C CA . ARG B 1 40 ? 7.508 -1.802 -8.227 1 98.25 40 ARG B CA 1
ATOM 1750 C C . ARG B 1 40 ? 7.5 -0.856 -9.422 1 98.25 40 ARG B C 1
ATOM 1752 O O . ARG B 1 40 ? 8.008 0.264 -9.336 1 98.25 40 ARG B O 1
ATOM 1759 N N . TYR B 1 41 ? 7.012 -1.323 -10.523 1 98.5 41 TYR B N 1
ATOM 1760 C CA . TYR B 1 41 ? 6.926 -0.562 -11.766 1 98.5 41 TYR B CA 1
ATOM 1761 C C . TYR B 1 41 ? 5.477 -0.205 -12.086 1 98.5 41 TYR B C 1
ATOM 1763 O O . TYR B 1 41 ? 4.75 -1.008 -12.672 1 98.5 41 TYR B O 1
ATOM 1771 N N . PRO B 1 42 ? 5.117 1.052 -11.812 1 98.75 42 PRO B N 1
ATOM 1772 C CA . PRO B 1 42 ? 3.711 1.415 -11.992 1 98.75 42 PRO B CA 1
ATOM 1773 C C . PRO B 1 42 ? 3.215 1.168 -13.422 1 98.75 42 PRO B C 1
ATOM 1775 O O . PRO B 1 42 ? 2.053 0.808 -13.617 1 98.75 42 PRO B O 1
ATOM 1778 N N . ASP B 1 43 ? 4.047 1.369 -14.445 1 98.38 43 ASP B N 1
ATOM 1779 C CA . ASP B 1 43 ? 3.631 1.124 -15.82 1 98.38 43 ASP B CA 1
ATOM 1780 C C . ASP B 1 43 ? 3.35 -0.358 -16.062 1 98.38 43 ASP B C 1
ATOM 1782 O O . ASP B 1 43 ? 2.367 -0.714 -16.719 1 98.38 43 ASP B O 1
ATOM 1786 N N . LYS B 1 44 ? 4.18 -1.283 -15.492 1 98.25 44 LYS B N 1
ATOM 1787 C CA . LYS B 1 44 ? 3.969 -2.723 -15.617 1 98.25 44 LYS B CA 1
ATOM 1788 C C . LYS B 1 44 ? 2.76 -3.176 -14.805 1 98.25 44 LYS B C 1
ATOM 1790 O O . LYS B 1 44 ? 1.989 -4.027 -15.25 1 98.25 44 LYS B O 1
ATOM 1795 N N . ALA B 1 45 ? 2.613 -2.59 -13.625 1 98.19 45 ALA B N 1
ATOM 1796 C CA . ALA B 1 45 ? 1.446 -2.895 -12.805 1 98.19 45 ALA B CA 1
ATOM 1797 C C . ALA B 1 45 ? 0.153 -2.561 -13.539 1 98.19 45 ALA B C 1
ATOM 1799 O O . ALA B 1 45 ? -0.776 -3.371 -13.578 1 98.19 45 ALA B O 1
ATOM 1800 N N . ALA B 1 46 ? 0.124 -1.362 -14.109 1 98.25 46 ALA B N 1
ATOM 1801 C CA . ALA B 1 46 ? -1.045 -0.946 -14.875 1 98.25 46 ALA B CA 1
ATOM 1802 C C . ALA B 1 46 ? -1.307 -1.902 -16.031 1 98.25 46 ALA B C 1
ATOM 1804 O O . ALA B 1 46 ? -2.451 -2.285 -16.281 1 98.25 46 ALA B O 1
ATOM 1805 N N . GLN B 1 47 ? -0.25 -2.273 -16.688 1 97.56 47 GLN B N 1
ATOM 1806 C CA . GLN B 1 47 ? -0.364 -3.137 -17.844 1 97.56 47 GLN B CA 1
ATOM 1807 C C . GLN B 1 47 ? -0.909 -4.512 -17.469 1 97.56 47 GLN B C 1
ATOM 1809 O O . GLN B 1 47 ? -1.827 -5.02 -18.109 1 97.56 47 GLN B O 1
ATOM 1814 N N . VAL B 1 48 ? -0.424 -5.113 -16.406 1 97.56 48 VAL B N 1
ATOM 1815 C CA . VAL B 1 48 ? -0.785 -6.484 -16.062 1 97.56 48 VAL B CA 1
ATOM 1816 C C . VAL B 1 48 ? -2.201 -6.516 -15.484 1 97.56 48 VAL B C 1
ATOM 1818 O O . VAL B 1 48 ? -2.895 -7.531 -15.594 1 97.56 48 VAL B O 1
ATOM 1821 N N . LEU B 1 49 ? -2.664 -5.391 -14.93 1 98 49 LEU B N 1
ATOM 1822 C CA . LEU B 1 49 ? -3.967 -5.379 -14.273 1 98 49 LEU B CA 1
ATOM 1823 C C . LEU B 1 49 ? -5.051 -4.887 -15.219 1 98 49 LEU B C 1
ATOM 1825 O O . LEU B 1 49 ? -6.238 -4.938 -14.898 1 98 49 LEU B O 1
ATOM 1829 N N . GLN B 1 50 ? -4.684 -4.402 -16.406 1 97.94 50 GLN B N 1
ATOM 1830 C CA . GLN B 1 50 ? -5.648 -3.844 -17.359 1 97.94 50 GLN B CA 1
ATOM 1831 C C . GLN B 1 50 ? -6.695 -4.883 -17.75 1 97.94 50 GLN B C 1
ATOM 1833 O O . GLN B 1 50 ? -7.895 -4.594 -17.75 1 97.94 50 GLN B O 1
ATOM 1838 N N . PRO B 1 51 ? -6.266 -6.191 -18.094 1 97 51 PRO B N 1
ATOM 1839 C CA . PRO B 1 51 ? -7.289 -7.184 -18.422 1 97 51 PRO B CA 1
ATOM 1840 C C . PRO B 1 51 ? -8.219 -7.496 -17.25 1 97 51 PRO B C 1
ATOM 1842 O O . PRO B 1 51 ? -9.398 -7.797 -17.453 1 97 51 PRO B O 1
ATOM 1845 N N . VAL B 1 52 ? -7.703 -7.477 -16.062 1 97.94 52 VAL B N 1
ATOM 1846 C CA . VAL B 1 52 ? -8.516 -7.691 -14.875 1 97.94 52 VAL B CA 1
ATOM 1847 C C . VAL B 1 52 ? -9.539 -6.566 -14.734 1 97.94 52 VAL B C 1
ATOM 1849 O O . VAL B 1 52 ? -10.719 -6.82 -14.492 1 97.94 52 VAL B O 1
ATOM 1852 N N . ALA B 1 53 ? -9.094 -5.316 -14.906 1 98.56 53 ALA B N 1
ATOM 1853 C CA . ALA B 1 53 ? -9.984 -4.156 -14.836 1 98.56 53 ALA B CA 1
ATOM 1854 C C . ALA B 1 53 ? -11.117 -4.277 -15.859 1 98.56 53 ALA B C 1
ATOM 1856 O O . ALA B 1 53 ? -12.266 -3.971 -15.547 1 98.56 53 ALA B O 1
ATOM 1857 N N . GLU B 1 54 ? -10.781 -4.699 -17.031 1 97.81 54 GLU B N 1
ATOM 1858 C CA . GLU B 1 54 ? -11.781 -4.844 -18.094 1 97.81 54 GLU B CA 1
ATOM 1859 C C . GLU B 1 54 ? -12.867 -5.836 -17.688 1 97.81 54 GLU B C 1
ATOM 1861 O O . GLU B 1 54 ? -14.055 -5.598 -17.938 1 97.81 54 GLU B O 1
ATOM 1866 N N . GLN B 1 55 ? -12.477 -6.887 -17.078 1 96.81 55 GLN B N 1
ATOM 1867 C CA . GLN B 1 55 ? -13.445 -7.887 -16.641 1 96.81 55 GLN B CA 1
ATOM 1868 C C . GLN B 1 55 ? -14.273 -7.375 -15.461 1 96.81 55 GLN B C 1
ATOM 1870 O O . GLN B 1 55 ? -15.461 -7.691 -15.344 1 96.81 55 GLN B O 1
ATOM 1875 N N . LEU B 1 56 ? -13.664 -6.617 -14.633 1 98.12 56 LEU B N 1
ATOM 1876 C CA . LEU B 1 56 ? -14.352 -6.094 -13.461 1 98.12 56 LEU B CA 1
ATOM 1877 C C . LEU B 1 56 ? -15.414 -5.078 -13.852 1 98.12 56 LEU B C 1
ATOM 1879 O O . LEU B 1 56 ? -16.375 -4.855 -13.109 1 98.12 56 LEU B O 1
ATOM 1883 N N . LYS B 1 57 ? -15.188 -4.426 -14.984 1 97.06 57 LYS B N 1
ATOM 1884 C CA . LYS B 1 57 ? -16.188 -3.471 -15.453 1 97.06 57 LYS B CA 1
ATOM 1885 C C . LYS B 1 57 ? -17.562 -4.121 -15.555 1 97.06 57 LYS B C 1
ATOM 1887 O O . LYS B 1 57 ? -18.578 -3.508 -15.195 1 97.06 57 LYS B O 1
ATOM 1892 N N . ASP B 1 58 ? -17.578 -5.332 -15.945 1 95.12 58 ASP B N 1
ATOM 1893 C CA . ASP B 1 58 ? -18.844 -6.055 -16.125 1 95.12 58 ASP B CA 1
ATOM 1894 C C . ASP B 1 58 ? -19.453 -6.41 -14.766 1 95.12 58 ASP B C 1
ATOM 1896 O O . ASP B 1 58 ? -20.672 -6.496 -14.641 1 95.12 58 ASP B O 1
ATOM 1900 N N . LEU B 1 59 ? -18.625 -6.609 -13.789 1 95.75 59 LEU B N 1
ATOM 1901 C CA . LEU B 1 59 ? -19.094 -6.965 -12.453 1 95.75 59 LEU B CA 1
ATOM 1902 C C . LEU B 1 59 ? -19.609 -5.734 -11.719 1 95.75 59 LEU B C 1
ATOM 1904 O O . LEU B 1 59 ? -20.359 -5.855 -10.742 1 95.75 59 LEU B O 1
ATOM 1908 N N . LYS B 1 60 ? -19.188 -4.562 -12.102 1 96.69 60 LYS B N 1
ATOM 1909 C CA . LYS B 1 60 ? -19.609 -3.266 -11.586 1 96.69 60 LYS B CA 1
ATOM 1910 C C . LYS B 1 60 ? -19.438 -3.193 -10.07 1 96.69 60 LYS B C 1
ATOM 1912 O O . LYS B 1 60 ? -20.391 -2.883 -9.352 1 96.69 60 LYS B O 1
ATOM 1917 N N . PRO B 1 61 ? -18.266 -3.463 -9.562 1 98.75 61 PRO B N 1
ATOM 1918 C CA . PRO B 1 61 ? -18.062 -3.283 -8.125 1 98.75 61 PRO B CA 1
ATOM 1919 C C . PRO B 1 61 ? -18.203 -1.827 -7.688 1 98.75 61 PRO B C 1
ATOM 1921 O O . PRO B 1 61 ? -17.906 -0.913 -8.461 1 98.75 61 PRO B O 1
ATOM 1924 N N . ASP B 1 62 ? -18.641 -1.629 -6.418 1 98.69 62 ASP B N 1
ATOM 1925 C CA . ASP B 1 62 ? -18.719 -0.3 -5.82 1 98.69 62 ASP B CA 1
ATOM 1926 C C . ASP B 1 62 ? -17.422 0.073 -5.113 1 98.69 62 ASP B C 1
ATOM 1928 O O . ASP B 1 62 ? -17.125 1.256 -4.949 1 98.69 62 ASP B O 1
ATOM 1932 N N . LEU B 1 63 ? -16.719 -0.972 -4.652 1 98.81 63 LEU B N 1
ATOM 1933 C CA . LEU B 1 63 ? -15.578 -0.761 -3.764 1 98.81 63 LEU B CA 1
ATOM 1934 C C . LEU B 1 63 ? -14.539 -1.862 -3.941 1 98.81 63 LEU B C 1
ATOM 1936 O O . LEU B 1 63 ? -14.883 -3.041 -4.047 1 98.81 63 LEU B O 1
ATOM 1940 N N . LEU B 1 64 ? -13.312 -1.501 -4.004 1 98.94 64 LEU B N 1
ATOM 1941 C CA . LEU B 1 64 ? -12.211 -2.451 -4.008 1 98.94 64 LEU B CA 1
ATOM 1942 C C . LEU B 1 64 ? -11.484 -2.453 -2.666 1 98.94 64 LEU B C 1
ATOM 1944 O O . LEU B 1 64 ? -11.281 -1.396 -2.064 1 98.94 64 LEU B O 1
ATOM 1948 N N . VAL B 1 65 ? -11.148 -3.6 -2.166 1 98.94 65 VAL B N 1
ATOM 1949 C CA . VAL B 1 65 ? -10.461 -3.723 -0.884 1 98.94 65 VAL B CA 1
ATOM 1950 C C . VAL B 1 65 ? -9.219 -4.59 -1.045 1 98.94 65 VAL B C 1
ATOM 1952 O O . VAL B 1 65 ? -9.305 -5.734 -1.495 1 98.94 65 VAL B O 1
ATOM 1955 N N . GLY B 1 66 ? -8.109 -4.02 -0.751 1 98.69 66 GLY B N 1
ATOM 1956 C CA . GLY B 1 66 ? -6.855 -4.746 -0.824 1 98.69 66 GLY B CA 1
ATOM 1957 C C . GLY B 1 66 ? -6.262 -5.051 0.538 1 98.69 66 GLY B C 1
ATOM 1958 O O . GLY B 1 66 ? -5.785 -4.145 1.229 1 98.69 66 GLY B O 1
ATOM 1959 N N . PRO B 1 67 ? -6.301 -6.23 0.979 1 98.12 67 PRO B N 1
ATOM 1960 C CA . PRO B 1 67 ? -5.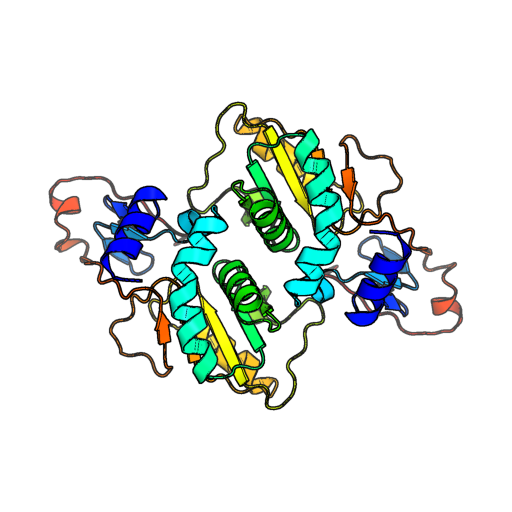637 -6.562 2.24 1 98.12 67 PRO B CA 1
ATOM 1961 C C . PRO B 1 67 ? -4.137 -6.266 2.213 1 98.12 67 PRO B C 1
ATOM 1963 O O . PRO B 1 67 ? -3.471 -6.531 1.209 1 98.12 67 PRO B O 1
ATOM 1966 N N . ALA B 1 68 ? -3.598 -5.613 3.264 1 95.94 68 ALA B N 1
ATOM 1967 C CA . ALA B 1 68 ? -2.162 -5.375 3.387 1 95.94 68 ALA B CA 1
ATOM 1968 C C . ALA B 1 68 ? -1.392 -6.691 3.432 1 95.94 68 ALA B C 1
ATOM 1970 O O . ALA B 1 68 ? -1.808 -7.641 4.105 1 95.94 68 ALA B O 1
ATOM 1971 N N . MET B 1 69 ? -0.339 -6.754 2.771 1 94.44 69 MET B N 1
ATOM 1972 C CA . MET B 1 69 ? 0.412 -5.715 2.072 1 94.44 69 MET B CA 1
ATOM 1973 C C . MET B 1 69 ? 0.264 -5.859 0.562 1 94.44 69 MET B C 1
ATOM 1975 O O . MET B 1 69 ? 0.136 -4.863 -0.152 1 94.44 69 MET B O 1
ATOM 1979 N N . GLY B 1 70 ? 0.086 -7.117 0.182 1 93.69 70 GLY B N 1
ATOM 1980 C CA . GLY B 1 70 ? 0.155 -7.426 -1.238 1 93.69 70 GLY B CA 1
ATOM 1981 C C . GLY B 1 70 ? -1.018 -6.871 -2.025 1 93.69 70 GLY B C 1
ATOM 1982 O O . GLY B 1 70 ? -0.892 -6.586 -3.219 1 93.69 70 GLY B O 1
ATOM 1983 N N . GLY B 1 71 ? -2.102 -6.613 -1.415 1 98.06 71 GLY B N 1
ATOM 1984 C CA . GLY B 1 71 ? -3.33 -6.219 -2.086 1 98.06 71 GLY B CA 1
ATOM 1985 C C . GLY B 1 71 ? -3.488 -4.715 -2.205 1 98.06 71 GLY B C 1
ATOM 1986 O O . GLY B 1 71 ? -4.32 -4.23 -2.977 1 98.06 71 GLY B O 1
ATOM 1987 N N . ILE B 1 72 ? -2.703 -3.932 -1.537 1 98.62 72 ILE B N 1
ATOM 1988 C CA . ILE B 1 72 ? -2.9 -2.49 -1.424 1 98.62 72 ILE B CA 1
ATOM 1989 C C . ILE B 1 72 ? -2.713 -1.835 -2.791 1 98.62 72 ILE B C 1
ATOM 1991 O O . ILE B 1 72 ? -3.615 -1.156 -3.289 1 98.62 72 ILE B O 1
ATOM 1995 N N . ILE B 1 73 ? -1.603 -2.102 -3.422 1 98.88 73 ILE B N 1
ATOM 1996 C CA . ILE B 1 73 ? -1.298 -1.459 -4.695 1 98.88 73 ILE B CA 1
ATOM 1997 C C . ILE B 1 73 ? -2.221 -2.004 -5.781 1 98.88 73 ILE B C 1
ATOM 1999 O O . ILE B 1 73 ? -2.654 -1.264 -6.668 1 98.88 73 ILE B O 1
ATOM 2003 N N . VAL B 1 74 ? -2.555 -3.297 -5.68 1 98.88 74 VAL B N 1
ATOM 2004 C CA . VAL B 1 74 ? -3.451 -3.908 -6.656 1 98.88 74 VAL B CA 1
ATOM 2005 C C . VAL B 1 74 ? -4.816 -3.225 -6.602 1 98.88 74 VAL B C 1
ATOM 2007 O O . VAL B 1 74 ? -5.355 -2.82 -7.633 1 98.88 74 VAL B O 1
ATOM 2010 N N . ALA B 1 75 ? -5.348 -3.072 -5.395 1 98.94 75 ALA B N 1
ATOM 2011 C CA . ALA B 1 75 ? -6.637 -2.404 -5.238 1 98.94 75 ALA B CA 1
ATOM 2012 C C . ALA B 1 75 ? -6.578 -0.97 -5.754 1 98.94 75 ALA B C 1
ATOM 2014 O O . ALA B 1 75 ? -7.469 -0.529 -6.48 1 98.94 75 ALA B O 1
ATOM 2015 N N . TYR B 1 76 ? -5.531 -0.256 -5.438 1 98.94 76 TYR B N 1
ATOM 2016 C CA . TYR B 1 76 ? -5.379 1.138 -5.836 1 98.94 76 TYR B CA 1
ATOM 2017 C C . TYR B 1 76 ? -5.328 1.268 -7.355 1 98.94 76 TYR B C 1
ATOM 2019 O O . TYR B 1 76 ? -6.023 2.102 -7.934 1 98.94 76 TYR B O 1
ATOM 2027 N N . GLU B 1 77 ? -4.457 0.439 -7.98 1 98.94 77 GLU B N 1
ATOM 2028 C CA . GLU B 1 77 ? -4.297 0.523 -9.43 1 98.94 77 GLU B CA 1
ATOM 2029 C C . GLU B 1 77 ? -5.586 0.137 -10.148 1 98.94 77 GLU B C 1
ATOM 2031 O O . GLU B 1 77 ? -5.973 0.779 -11.133 1 98.94 77 GLU B O 1
ATOM 2036 N N . LEU B 1 78 ? -6.246 -0.906 -9.672 1 98.94 78 LEU B N 1
ATOM 2037 C CA . LEU B 1 78 ? -7.531 -1.264 -10.258 1 98.94 78 LEU B CA 1
ATOM 2038 C C . LEU B 1 78 ? -8.555 -0.148 -10.055 1 98.94 78 LEU B C 1
ATOM 2040 O O . LEU B 1 78 ? -9.328 0.16 -10.961 1 98.94 78 LEU B O 1
ATOM 2044 N N . GLY B 1 79 ? -8.57 0.421 -8.844 1 98.88 79 GLY B N 1
ATOM 2045 C CA . GLY B 1 79 ? -9.43 1.566 -8.594 1 98.88 79 GLY B CA 1
ATOM 2046 C C . GLY B 1 79 ? -9.188 2.717 -9.555 1 98.88 79 GLY B C 1
ATOM 2047 O O . GLY B 1 79 ? -10.133 3.34 -10.039 1 98.88 79 GLY B O 1
ATOM 2048 N N . ARG B 1 80 ? -7.957 2.992 -9.766 1 98.88 80 ARG B N 1
ATOM 2049 C CA . ARG B 1 80 ? -7.59 4.051 -10.695 1 98.88 80 ARG B CA 1
ATOM 2050 C C . ARG B 1 80 ? -8.133 3.762 -12.094 1 98.88 80 ARG B C 1
ATOM 2052 O O . ARG B 1 80 ? -8.695 4.645 -12.742 1 98.88 80 ARG B O 1
ATOM 2059 N N . GLN B 1 81 ? -7.957 2.57 -12.609 1 98.81 81 GLN B N 1
ATOM 2060 C CA . GLN B 1 81 ? -8.359 2.197 -13.961 1 98.81 81 GLN B CA 1
ATOM 2061 C C . GLN B 1 81 ? -9.875 2.186 -14.102 1 98.81 81 GLN B C 1
ATOM 2063 O O . GLN B 1 81 ? -10.406 2.496 -15.172 1 98.81 81 GLN B O 1
ATOM 2068 N N . LEU B 1 82 ? -10.586 1.858 -13.031 1 98.75 82 LEU B N 1
ATOM 2069 C CA . LEU B 1 82 ? -12.039 1.692 -13.078 1 98.75 82 LEU B CA 1
ATOM 2070 C C . LEU B 1 82 ? -12.742 2.98 -12.672 1 98.75 82 LEU B C 1
ATOM 2072 O O . LEU B 1 82 ? -13.945 3.131 -12.898 1 98.75 82 LEU B O 1
ATOM 2076 N N . GLY B 1 83 ? -11.969 3.893 -12.047 1 98.44 83 GLY B N 1
ATOM 2077 C CA . GLY B 1 83 ? -12.578 5.117 -11.547 1 98.44 83 GLY B CA 1
ATOM 2078 C C . GLY B 1 83 ? -13.438 4.891 -10.32 1 98.44 83 GLY B C 1
ATOM 2079 O O . GLY B 1 83 ? -14.492 5.512 -10.172 1 98.44 83 GLY B O 1
ATOM 2080 N N . ILE B 1 84 ? -13.023 3.994 -9.438 1 98.12 84 ILE B N 1
ATOM 2081 C CA . ILE B 1 84 ? -13.805 3.742 -8.234 1 98.12 84 ILE B CA 1
ATOM 2082 C C . ILE B 1 84 ? -12.883 3.734 -7.016 1 98.12 84 ILE B C 1
ATOM 2084 O O . ILE B 1 84 ? -11.664 3.666 -7.152 1 98.12 84 ILE B O 1
ATOM 2088 N N . GLU B 1 85 ? -13.422 3.76 -5.812 1 98.19 85 GLU B N 1
ATOM 2089 C CA . GLU B 1 85 ? -12.656 3.861 -4.57 1 98.19 85 GLU B CA 1
ATOM 2090 C C . GLU B 1 85 ? -11.984 2.537 -4.23 1 98.19 85 GLU B C 1
ATOM 2092 O O . GLU B 1 85 ? -12.516 1.466 -4.52 1 98.19 85 GLU B O 1
ATOM 2097 N N . ALA B 1 86 ? -10.859 2.611 -3.646 1 98.81 86 ALA B N 1
ATOM 2098 C CA . ALA B 1 86 ? -10.078 1.484 -3.145 1 98.81 86 ALA B CA 1
ATOM 2099 C C . ALA B 1 86 ? -9.609 1.736 -1.714 1 98.81 86 ALA B C 1
ATOM 2101 O O . ALA B 1 86 ? -9.102 2.814 -1.403 1 98.81 86 ALA B O 1
ATOM 2102 N N . ILE B 1 87 ? -9.836 0.772 -0.851 1 98.75 87 ILE B N 1
ATOM 2103 C CA . ILE B 1 87 ? -9.359 0.836 0.528 1 98.75 87 ILE B CA 1
ATOM 2104 C C . ILE B 1 87 ? -8.602 -0.443 0.873 1 98.75 87 ILE B C 1
ATOM 2106 O O . ILE B 1 87 ? -8.305 -1.254 -0.008 1 98.75 87 ILE B O 1
ATOM 2110 N N . PHE B 1 88 ? -8.133 -0.524 2.15 1 98.69 88 PHE B N 1
ATOM 2111 C CA . PHE B 1 88 ? -7.371 -1.717 2.502 1 98.69 88 PHE B CA 1
ATOM 2112 C C . PHE B 1 88 ? -7.637 -2.119 3.949 1 98.69 88 PHE B C 1
ATOM 2114 O O . PHE B 1 88 ? -8.109 -1.309 4.75 1 98.69 88 PHE B O 1
ATOM 2121 N N . THR B 1 89 ? -7.43 -3.354 4.191 1 98 89 THR B N 1
ATOM 2122 C CA . THR B 1 89 ? -7.387 -3.875 5.551 1 98 89 THR B CA 1
ATOM 2123 C C . THR B 1 89 ? -5.949 -4.121 5.992 1 98 89 THR B C 1
ATOM 2125 O O . THR B 1 89 ? -5.055 -4.281 5.156 1 98 89 THR B O 1
ATOM 2128 N N . GLU B 1 90 ? -5.754 -4.047 7.25 1 96.31 90 GLU B N 1
ATOM 2129 C CA . GLU B 1 90 ? -4.426 -4.312 7.801 1 96.31 90 GLU B CA 1
ATOM 2130 C C . GLU B 1 90 ? -4.516 -5.16 9.07 1 96.31 90 GLU B C 1
ATOM 2132 O O . GLU B 1 90 ? -5.562 -5.211 9.711 1 96.31 90 GLU B O 1
ATOM 2137 N N . ARG B 1 91 ? -3.441 -5.824 9.352 1 92.44 91 ARG B N 1
ATOM 2138 C CA . ARG B 1 91 ? -3.432 -6.734 10.492 1 92.44 91 ARG B CA 1
ATOM 2139 C C . ARG B 1 91 ? -3.189 -5.98 11.797 1 92.44 91 ARG B C 1
ATOM 2141 O O . ARG B 1 91 ? -2.25 -5.188 11.891 1 92.44 91 ARG B O 1
ATOM 2148 N N . VAL B 1 92 ? -4.023 -6.141 12.719 1 90.56 92 VAL B N 1
ATOM 2149 C CA . VAL B 1 92 ? -3.908 -5.652 14.086 1 90.56 92 VAL B CA 1
ATOM 2150 C C . VAL B 1 92 ? -4.047 -6.82 15.062 1 90.56 92 VAL B C 1
ATOM 2152 O O . VAL B 1 92 ? -5.078 -7.496 15.094 1 90.56 92 VAL B O 1
ATOM 2155 N N . ASP B 1 93 ? -3.006 -7.062 15.805 1 88.75 93 ASP B N 1
ATOM 2156 C CA . ASP B 1 93 ? -2.992 -8.172 16.75 1 88.75 93 ASP B CA 1
ATOM 2157 C C . ASP B 1 93 ? -3.371 -9.484 16.078 1 88.75 93 ASP B C 1
ATOM 2159 O O . ASP B 1 93 ? -4.23 -10.219 16.562 1 88.75 93 ASP B O 1
ATOM 2163 N N . GLY B 1 94 ? -2.936 -9.688 14.898 1 87.81 94 GLY B N 1
ATOM 2164 C CA . GLY B 1 94 ? -3.055 -10.961 14.203 1 87.81 94 GLY B CA 1
ATOM 2165 C C . GLY B 1 94 ? -4.32 -11.07 13.375 1 87.81 94 GLY B C 1
ATOM 2166 O O . GLY B 1 94 ? -4.504 -12.047 12.641 1 87.81 94 GLY B O 1
ATOM 2167 N N . LYS B 1 95 ? -5.125 -10.094 13.422 1 92.69 95 LYS B N 1
ATOM 2168 C CA . LYS B 1 95 ? -6.391 -10.148 12.695 1 92.69 95 LYS B CA 1
ATOM 2169 C C . LYS B 1 95 ? -6.508 -9 11.703 1 92.69 95 LYS B C 1
ATOM 2171 O O . LYS B 1 95 ? -6.059 -7.887 11.977 1 92.69 95 LYS B O 1
ATOM 2176 N N . MET B 1 96 ? -7.176 -9.359 10.625 1 95.5 96 MET B N 1
ATOM 2177 C CA . MET B 1 96 ? -7.414 -8.305 9.641 1 95.5 96 MET B CA 1
ATOM 2178 C C . MET B 1 96 ? -8.5 -7.352 10.117 1 95.5 96 MET B C 1
ATOM 2180 O O . MET B 1 96 ? -9.547 -7.789 10.609 1 95.5 96 MET B O 1
ATOM 2184 N N . GLU B 1 97 ? -8.211 -6.086 10.016 1 96.62 97 GLU B N 1
ATOM 2185 C CA . GLU B 1 97 ? -9.164 -5.066 10.438 1 96.62 97 GLU B CA 1
ATOM 2186 C C . GLU B 1 97 ? -9.234 -3.922 9.43 1 96.62 97 GLU B C 1
ATOM 2188 O O . GLU B 1 97 ? -8.281 -3.689 8.68 1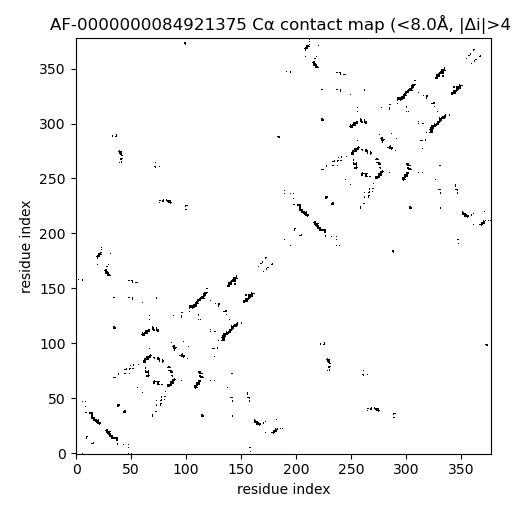 96.62 97 GLU B O 1
ATOM 2193 N N . LEU B 1 98 ? -10.398 -3.363 9.383 1 96.69 98 LEU B N 1
ATOM 2194 C CA . LEU B 1 98 ? -10.562 -2.094 8.68 1 96.69 98 LEU B CA 1
ATOM 2195 C C . LEU B 1 98 ? -10.25 -0.919 9.602 1 96.69 98 LEU B C 1
ATOM 2197 O O . LEU B 1 98 ? -10.922 -0.723 10.617 1 96.69 98 LEU B O 1
ATOM 2201 N N . ARG B 1 99 ? -9.227 -0.205 9.258 1 94.06 99 ARG B N 1
ATOM 2202 C CA . ARG B 1 99 ? -8.758 0.921 10.062 1 94.06 99 ARG B CA 1
ATOM 2203 C C . ARG B 1 99 ? -8.82 2.223 9.273 1 94.06 99 ARG B C 1
ATOM 2205 O O . ARG B 1 99 ? -9.492 2.299 8.242 1 94.06 99 ARG B O 1
ATOM 2212 N N . ARG B 1 100 ? -8.297 3.27 9.797 1 92.94 100 ARG B N 1
ATOM 2213 C CA . ARG B 1 100 ? -8.055 4.539 9.117 1 92.94 100 ARG B CA 1
ATOM 2214 C C . ARG B 1 100 ? -9.359 5.305 8.914 1 92.94 100 ARG B C 1
ATOM 2216 O O . ARG B 1 100 ? -9.453 6.152 8.023 1 92.94 100 ARG B O 1
ATOM 2223 N N . GLY B 1 101 ? -10.383 4.863 9.609 1 92.19 101 GLY B N 1
ATOM 2224 C CA . GLY B 1 101 ? -11.664 5.539 9.477 1 92.19 101 GLY B CA 1
ATOM 2225 C C . GLY B 1 101 ? -12.438 5.113 8.25 1 92.19 101 GLY B C 1
ATOM 2226 O O . GLY B 1 101 ? -13.406 5.773 7.859 1 92.19 101 GLY B O 1
ATOM 2227 N N . PHE B 1 102 ? -11.961 4.051 7.59 1 96.44 102 PHE B N 1
ATOM 2228 C CA . PHE B 1 102 ? -12.703 3.525 6.445 1 96.44 102 PHE B CA 1
ATOM 2229 C C . PHE B 1 102 ? -14.055 2.984 6.879 1 96.44 102 PHE B C 1
ATOM 2231 O O . PHE B 1 102 ? -14.219 2.527 8.016 1 96.44 102 PHE B O 1
ATOM 2238 N N . GLU B 1 103 ? -14.977 3.055 5.949 1 96.06 103 GLU B N 1
ATOM 2239 C CA . GLU B 1 103 ? -16.312 2.516 6.164 1 96.06 103 GLU B CA 1
ATOM 2240 C C . GLU B 1 103 ? -16.75 1.631 5 1 96.06 103 GLU B C 1
ATOM 2242 O O . GLU B 1 103 ? -16.234 1.768 3.887 1 96.06 103 GLU B O 1
ATOM 2247 N N . ILE B 1 104 ? -17.609 0.698 5.344 1 98.25 104 ILE B N 1
ATOM 2248 C CA . ILE B 1 104 ? -18.234 -0.145 4.332 1 98.25 104 ILE B CA 1
ATOM 2249 C C . ILE B 1 104 ? -19.703 0.234 4.18 1 98.25 104 ILE B C 1
ATOM 2251 O O . ILE B 1 104 ? -20.531 -0.072 5.047 1 98.25 104 ILE B O 1
ATOM 2255 N N . PRO B 1 105 ? -20 0.887 3.072 1 97 105 PRO B N 1
ATOM 2256 C CA . PRO B 1 105 ? -21.422 1.166 2.863 1 97 105 PRO B CA 1
ATOM 2257 C C . PRO B 1 105 ? -22.266 -0.103 2.775 1 97 105 PRO B C 1
ATOM 2259 O O . PRO B 1 105 ? -21.875 -1.057 2.092 1 97 105 PRO B O 1
ATOM 2262 N N . LYS B 1 106 ? -23.375 -0.042 3.43 1 98 106 LYS B N 1
ATOM 2263 C CA . LYS B 1 106 ? -24.25 -1.21 3.426 1 98 106 LYS B CA 1
ATOM 2264 C C . LYS B 1 106 ? -24.656 -1.589 2.006 1 98 106 LYS B C 1
ATOM 2266 O O . LYS B 1 106 ? -25.031 -0.725 1.211 1 98 106 LYS B O 1
ATOM 2271 N N . GLY B 1 107 ? -24.469 -2.805 1.694 1 98.31 107 GLY B N 1
ATOM 2272 C CA . GLY B 1 107 ? -24.906 -3.32 0.405 1 98.31 107 GLY B CA 1
ATOM 2273 C C . GLY B 1 107 ? -23.906 -3.074 -0.704 1 98.31 107 GLY B C 1
ATOM 2274 O O . GLY B 1 107 ? -24.125 -3.473 -1.849 1 98.31 107 GLY B O 1
ATOM 2275 N N . SER B 1 108 ? -22.812 -2.475 -0.34 1 98.5 108 SER B N 1
ATOM 2276 C CA . SER B 1 108 ? -21.812 -2.203 -1.37 1 98.5 108 SER B CA 1
ATOM 2277 C C . SER B 1 108 ? -21.266 -3.496 -1.957 1 98.5 108 SER B C 1
ATOM 2279 O O . SER B 1 108 ? -20.984 -4.449 -1.225 1 98.5 108 SER B O 1
ATOM 2281 N N . ARG B 1 109 ? -21.203 -3.549 -3.275 1 98.75 109 ARG B N 1
ATOM 2282 C CA . ARG B 1 109 ? -20.578 -4.652 -3.998 1 98.75 109 ARG B CA 1
ATOM 2283 C C . ARG B 1 109 ? -19.047 -4.52 -3.986 1 98.75 109 ARG B C 1
ATOM 2285 O O . ARG B 1 109 ? -18.5 -3.57 -4.547 1 98.75 109 ARG B O 1
ATOM 2292 N N . ILE B 1 110 ? -18.406 -5.57 -3.375 1 98.81 110 ILE B N 1
ATOM 2293 C CA . ILE B 1 110 ? -16.984 -5.418 -3.074 1 98.81 110 ILE B CA 1
ATOM 2294 C C . ILE B 1 110 ? -16.188 -6.492 -3.805 1 98.81 110 ILE B C 1
ATOM 2296 O O . ILE B 1 110 ? -16.594 -7.652 -3.855 1 98.81 110 ILE B O 1
ATOM 2300 N N . VAL B 1 111 ? -15.109 -6.145 -4.406 1 98.88 111 VAL B N 1
ATOM 2301 C CA . VAL B 1 111 ? -14.102 -7.082 -4.887 1 98.88 111 VAL B CA 1
ATOM 2302 C C . VAL B 1 111 ? -12.844 -6.969 -4.031 1 98.88 111 VAL B C 1
ATOM 2304 O O . VAL B 1 111 ? -12.336 -5.871 -3.803 1 98.88 111 VAL B O 1
ATOM 2307 N N . ILE B 1 112 ? -12.406 -8.055 -3.518 1 98.81 112 ILE B N 1
ATOM 2308 C CA . ILE B 1 112 ? -11.141 -8.109 -2.787 1 98.81 112 ILE B CA 1
ATOM 2309 C C . ILE B 1 112 ? -9.984 -8.281 -3.77 1 98.81 112 ILE B C 1
ATOM 2311 O O . ILE B 1 112 ? -10.039 -9.133 -4.66 1 98.81 112 ILE B O 1
ATOM 2315 N N . CYS B 1 113 ? -8.984 -7.484 -3.617 1 98.88 113 CYS B N 1
ATOM 2316 C CA . CYS B 1 113 ? -7.852 -7.461 -4.539 1 98.88 113 CYS B CA 1
ATOM 2317 C C . CYS B 1 113 ? -6.602 -8.039 -3.885 1 98.88 113 CYS B C 1
ATOM 2319 O O . CYS B 1 113 ? -6.207 -7.602 -2.801 1 98.88 113 CYS B O 1
ATOM 2321 N N . GLU B 1 114 ? -5.961 -8.945 -4.543 1 98.19 114 GLU B N 1
ATOM 2322 C CA . GLU B 1 114 ? -4.75 -9.617 -4.078 1 98.19 114 GLU B CA 1
ATOM 2323 C C . GLU B 1 114 ? -3.656 -9.578 -5.141 1 98.19 114 GLU B C 1
ATOM 2325 O O . GLU B 1 114 ? -3.945 -9.477 -6.336 1 98.19 114 GLU B O 1
ATOM 2330 N N . ASP B 1 115 ? -2.406 -9.641 -4.676 1 97.88 115 ASP B N 1
ATOM 2331 C CA . ASP B 1 115 ? -1.352 -9.82 -5.664 1 97.88 115 ASP B CA 1
ATOM 2332 C C . ASP B 1 115 ? -1.316 -11.258 -6.172 1 97.88 115 ASP B C 1
ATOM 2334 O O . ASP B 1 115 ? -1.312 -11.5 -7.383 1 97.88 115 ASP B O 1
ATOM 2338 N N . VAL B 1 116 ? -1.331 -12.172 -5.223 1 95.5 116 VAL B N 1
ATOM 2339 C CA . VAL B 1 116 ? -1.371 -13.594 -5.547 1 95.5 116 VAL B CA 1
ATOM 2340 C C . VAL B 1 116 ? -2.398 -14.297 -4.66 1 95.5 116 VAL B C 1
ATOM 2342 O O . VAL B 1 116 ? -2.49 -14.016 -3.463 1 95.5 116 VAL B O 1
ATOM 2345 N N . VAL B 1 117 ? -3.215 -15.148 -5.254 1 95.19 117 VAL B N 1
ATOM 2346 C CA . VAL B 1 117 ? -4.133 -15.992 -4.5 1 95.19 117 VAL B CA 1
ATOM 2347 C C . VAL B 1 117 ? -3.652 -17.438 -4.543 1 95.19 117 VAL B C 1
ATOM 2349 O O . VAL B 1 117 ? -3.447 -18 -5.621 1 95.19 117 VAL B O 1
ATOM 2352 N N . THR B 1 118 ? -3.434 -17.953 -3.412 1 90.31 118 THR B N 1
ATOM 2353 C CA . THR B 1 118 ? -3.047 -19.359 -3.314 1 90.31 118 THR B CA 1
ATOM 2354 C C . THR B 1 118 ? -4.191 -20.203 -2.748 1 90.31 118 THR B C 1
ATOM 2356 O O . THR B 1 118 ? -5.086 -20.625 -3.488 1 90.31 118 THR B O 1
ATOM 2359 N N . THR B 1 119 ? -4.371 -20.234 -1.462 1 86.56 119 THR B N 1
ATOM 2360 C CA . THR B 1 119 ? -5.457 -21.016 -0.875 1 86.56 119 THR B CA 1
ATOM 2361 C C . THR B 1 119 ? -6.707 -20.156 -0.711 1 86.56 119 THR B C 1
ATOM 2363 O O . THR B 1 119 ? -7.801 -20.672 -0.486 1 86.56 119 THR B O 1
ATOM 2366 N N . ALA B 1 120 ? -6.57 -18.859 -0.764 1 91.94 120 ALA B N 1
ATOM 2367 C CA . ALA B 1 120 ? -7.617 -17.844 -0.582 1 91.94 120 ALA B CA 1
ATOM 2368 C C . ALA B 1 120 ? -8.023 -17.75 0.885 1 91.94 120 ALA B C 1
ATOM 2370 O O . ALA B 1 120 ? -9 -17.062 1.217 1 91.94 120 ALA B O 1
ATOM 2371 N N . LYS B 1 121 ? -7.309 -18.281 1.736 1 88.75 121 LYS B N 1
ATOM 2372 C CA . LYS B 1 121 ? -7.652 -18.281 3.154 1 88.75 121 LYS B CA 1
ATOM 2373 C C . LYS B 1 121 ? -7.656 -16.859 3.709 1 88.75 121 LYS B C 1
ATOM 2375 O O . LYS B 1 121 ? -8.609 -16.438 4.371 1 88.75 121 LYS B O 1
ATOM 2380 N N . SER B 1 122 ? -6.605 -16.094 3.441 1 90.56 122 SER B N 1
ATOM 2381 C CA . SER B 1 122 ? -6.527 -14.719 3.932 1 90.56 122 SER B CA 1
ATOM 2382 C C . SER B 1 122 ? -7.633 -13.852 3.336 1 90.56 122 SER B C 1
ATOM 2384 O O . SER B 1 122 ? -8.219 -13.016 4.031 1 90.56 122 SER B O 1
ATOM 2386 N N . SER B 1 123 ? -7.914 -14.086 2.096 1 95.25 123 SER B N 1
ATOM 2387 C CA . SER B 1 123 ? -8.961 -13.32 1.427 1 95.25 123 SER B CA 1
ATOM 2388 C C . SER B 1 123 ? -10.336 -13.648 2.002 1 95.25 123 SER B C 1
ATOM 2390 O O . SER B 1 123 ? -11.195 -12.773 2.104 1 95.25 123 SER B O 1
ATOM 2392 N N . LEU B 1 124 ? -10.555 -14.891 2.348 1 94.44 124 LEU B N 1
ATOM 2393 C CA . LEU B 1 124 ? -11.836 -15.305 2.904 1 94.44 124 LEU B CA 1
ATOM 2394 C C . LEU B 1 124 ? -12.047 -14.703 4.293 1 94.44 124 LEU B C 1
ATOM 2396 O O . LEU B 1 124 ? -13.172 -14.352 4.656 1 94.44 124 LEU B O 1
ATOM 2400 N N . GLU B 1 125 ? -11 -14.578 5.055 1 94.69 125 GLU B N 1
ATOM 2401 C CA . GLU B 1 125 ? -11.086 -13.867 6.324 1 94.69 125 GLU B CA 1
ATOM 2402 C C . GLU B 1 125 ? -11.539 -12.422 6.113 1 94.69 125 GLU B C 1
ATOM 2404 O O . GLU B 1 125 ? -12.391 -11.922 6.859 1 94.69 125 GLU B O 1
ATOM 2409 N N . VAL B 1 126 ? -11 -11.828 5.16 1 97.88 126 VAL B N 1
ATOM 2410 C CA . VAL B 1 126 ? -11.359 -10.445 4.844 1 97.88 126 VAL B CA 1
ATOM 2411 C C . VAL B 1 126 ? -12.805 -10.391 4.34 1 97.88 126 VAL B C 1
ATOM 2413 O O . VAL B 1 126 ? -13.547 -9.461 4.664 1 97.88 126 VAL B O 1
ATOM 2416 N N . LYS B 1 127 ? -13.172 -11.391 3.547 1 98 127 LYS B N 1
ATOM 2417 C CA . LYS B 1 127 ? -14.555 -11.484 3.08 1 98 127 LYS B CA 1
ATOM 2418 C C . LYS B 1 127 ? -15.531 -11.492 4.254 1 98 127 LYS B C 1
ATOM 2420 O O . LYS B 1 127 ? -16.5 -10.734 4.266 1 98 127 LYS B O 1
ATOM 2425 N N . ASP B 1 128 ? -15.281 -12.344 5.203 1 97.69 128 ASP B N 1
ATOM 2426 C CA . ASP B 1 128 ? -16.156 -12.445 6.367 1 97.69 128 ASP B CA 1
ATOM 2427 C C . ASP B 1 128 ? -16.234 -11.109 7.105 1 97.69 128 ASP B C 1
ATOM 2429 O O . ASP B 1 128 ? -17.328 -10.672 7.48 1 97.69 128 ASP B O 1
ATOM 2433 N N . LEU B 1 129 ? -15.102 -10.484 7.273 1 98.19 129 LEU B N 1
ATOM 2434 C CA . LEU B 1 129 ? -15.031 -9.188 7.93 1 98.19 129 LEU B CA 1
ATOM 2435 C C . LEU B 1 129 ? -15.906 -8.164 7.211 1 98.19 129 LEU B C 1
ATOM 2437 O O . LEU B 1 129 ? -16.719 -7.488 7.84 1 98.19 129 LEU B O 1
ATOM 2441 N N . LEU B 1 130 ? -15.773 -8.07 5.887 1 98.56 130 LEU B N 1
ATOM 2442 C CA . LEU B 1 130 ? -16.469 -7.07 5.09 1 98.56 130 LEU B CA 1
ATOM 2443 C C . LEU B 1 130 ? -17.969 -7.344 5.066 1 98.56 130 LEU B C 1
ATOM 2445 O O . LEU B 1 130 ? -18.781 -6.41 5.109 1 98.56 130 LEU B O 1
ATOM 2449 N N . GLU B 1 131 ? -18.312 -8.57 5.023 1 98.56 131 GLU B N 1
ATOM 2450 C CA . GLU B 1 131 ? -19.719 -8.93 5 1 98.56 131 GLU B CA 1
ATOM 2451 C C . GLU B 1 131 ? -20.375 -8.688 6.355 1 98.56 131 GLU B C 1
ATOM 2453 O O . GLU B 1 131 ? -21.531 -8.273 6.43 1 98.56 131 GLU B O 1
ATOM 2458 N N . GLU B 1 132 ? -19.656 -8.938 7.398 1 98.38 132 GLU B N 1
ATOM 2459 C CA . GLU B 1 132 ? -20.141 -8.602 8.734 1 98.38 132 GLU B CA 1
ATOM 2460 C C . GLU B 1 132 ? -20.391 -7.105 8.867 1 98.38 132 GLU B C 1
ATOM 2462 O O . GLU B 1 132 ? -21.266 -6.684 9.617 1 98.38 132 GLU B O 1
ATOM 2467 N N . MET B 1 133 ? -19.719 -6.371 8.094 1 98.19 133 MET B N 1
ATOM 2468 C CA . MET B 1 133 ? -19.844 -4.918 8.148 1 98.19 133 MET B CA 1
ATOM 2469 C C . MET B 1 133 ? -20.938 -4.434 7.199 1 98.19 133 MET B C 1
ATOM 2471 O O . MET B 1 133 ? -21.188 -3.23 7.109 1 98.19 133 MET B O 1
ATOM 2475 N N . GLY B 1 134 ? -21.5 -5.348 6.457 1 98.44 134 GLY B N 1
ATOM 2476 C CA . GLY B 1 134 ? -22.672 -5.012 5.664 1 98.44 134 GLY B CA 1
ATOM 2477 C C . GLY B 1 134 ? -22.406 -4.984 4.172 1 98.44 134 GLY B C 1
ATOM 2478 O O . GLY B 1 134 ? -23.297 -4.684 3.377 1 98.44 134 GLY B O 1
ATOM 2479 N N . GLY B 1 135 ? -21.172 -5.324 3.762 1 98.69 135 GLY B N 1
ATOM 2480 C CA . GLY B 1 135 ? -20.844 -5.383 2.35 1 98.69 135 GLY B CA 1
ATOM 2481 C C . GLY B 1 135 ? -21.188 -6.715 1.711 1 98.69 135 GLY B C 1
ATOM 2482 O O . GLY B 1 135 ? -21.531 -7.672 2.406 1 98.69 135 GLY B O 1
ATOM 2483 N N . GLU B 1 136 ? -21.125 -6.695 0.41 1 98.44 136 GLU B N 1
ATOM 2484 C CA . GLU B 1 136 ? -21.297 -7.902 -0.39 1 98.44 136 GLU B CA 1
ATOM 2485 C C . GLU B 1 136 ? -20.047 -8.18 -1.23 1 98.44 136 GLU B C 1
ATOM 2487 O O . GLU B 1 136 ? -19.797 -7.488 -2.221 1 98.44 136 GLU B O 1
ATOM 2492 N N . VAL B 1 137 ? -19.328 -9.188 -0.835 1 98.38 137 VAL B N 1
ATOM 2493 C CA . VAL B 1 137 ? -18.156 -9.547 -1.617 1 98.38 137 VAL B CA 1
ATOM 2494 C C . VAL B 1 137 ? -18.578 -10.359 -2.842 1 98.38 137 VAL B C 1
ATOM 2496 O O . VAL B 1 137 ? -19.109 -11.461 -2.711 1 98.38 137 VAL B O 1
ATOM 2499 N N . ILE B 1 138 ? -18.25 -9.828 -4.008 1 98.19 138 ILE B N 1
ATOM 2500 C CA . ILE B 1 138 ? -18.797 -10.438 -5.215 1 98.19 138 ILE B CA 1
ATOM 2501 C C . ILE B 1 138 ? -17.688 -11.156 -5.977 1 98.19 138 ILE B C 1
ATOM 2503 O O . ILE B 1 138 ? -17.938 -11.797 -7 1 98.19 138 ILE B O 1
ATOM 2507 N N . GLY B 1 139 ? -16.438 -11.094 -5.5 1 97.31 139 GLY B N 1
ATOM 2508 C CA . GLY B 1 139 ? -15.328 -11.797 -6.129 1 97.31 139 GLY B CA 1
ATOM 2509 C C . GLY B 1 139 ? -13.969 -11.367 -5.613 1 97.31 139 GLY B C 1
ATOM 2510 O O . GLY B 1 139 ? -13.875 -10.492 -4.746 1 97.31 139 GLY B O 1
ATOM 2511 N N . LEU B 1 140 ? -13 -12.047 -6.117 1 98 140 LEU B N 1
ATOM 2512 C CA . LEU B 1 140 ? -11.594 -11.727 -5.887 1 98 140 LEU B CA 1
ATOM 2513 C C . LEU B 1 140 ? -10.906 -11.32 -7.191 1 98 140 LEU B C 1
ATOM 2515 O O . LEU B 1 140 ? -11.234 -11.852 -8.258 1 98 140 LEU B O 1
ATOM 2519 N N . ALA B 1 141 ? -10.031 -10.422 -7.09 1 98.38 141 ALA B N 1
ATOM 2520 C CA . ALA B 1 141 ? -9.148 -10.055 -8.188 1 98.38 141 ALA B CA 1
ATOM 2521 C C . ALA B 1 141 ? -7.68 -10.219 -7.793 1 98.38 141 ALA B C 1
ATOM 2523 O O . ALA B 1 141 ? -7.316 -9.992 -6.637 1 98.38 141 ALA B O 1
ATOM 2524 N N . SER B 1 142 ? -6.883 -10.609 -8.742 1 98.19 142 SER B N 1
ATOM 2525 C CA . SER B 1 142 ? -5.465 -10.789 -8.438 1 98.19 142 SER B CA 1
ATOM 2526 C C . SER B 1 142 ? -4.617 -10.672 -9.703 1 98.19 142 SER B C 1
ATOM 2528 O O . SER B 1 142 ? -5.141 -10.695 -10.812 1 98.19 142 SER B O 1
ATOM 2530 N N . ILE B 1 143 ? -3.34 -10.461 -9.484 1 98 143 ILE B N 1
ATOM 2531 C CA . ILE B 1 143 ? -2.414 -10.602 -10.602 1 98 143 ILE B CA 1
ATOM 2532 C C . ILE B 1 143 ? -2.254 -12.078 -10.961 1 98 143 ILE B C 1
ATOM 2534 O O . ILE B 1 143 ? -2.467 -12.477 -12.109 1 98 143 ILE B O 1
ATOM 2538 N N . ILE B 1 144 ? -1.982 -12.867 -9.922 1 96.5 144 ILE B N 1
ATOM 2539 C CA . ILE B 1 144 ? -1.69 -14.281 -10.141 1 96.5 144 ILE B CA 1
ATOM 2540 C C . ILE B 1 144 ? -2.688 -15.141 -9.375 1 96.5 144 ILE B C 1
ATOM 2542 O O . ILE B 1 144 ? -2.941 -14.898 -8.188 1 96.5 144 ILE B O 1
ATOM 2546 N N . ASP B 1 145 ? -3.254 -16.047 -10.023 1 95.5 145 ASP B N 1
ATOM 2547 C CA . ASP B 1 145 ? -4.055 -17.094 -9.422 1 95.5 145 ASP B CA 1
ATOM 2548 C C . ASP B 1 145 ? -3.297 -18.422 -9.422 1 95.5 145 ASP B C 1
ATOM 2550 O O . ASP B 1 145 ? -3.035 -19 -10.484 1 95.5 145 ASP B O 1
ATOM 2554 N N . ARG B 1 146 ? -2.967 -18.859 -8.234 1 91.81 146 ARG B N 1
ATOM 2555 C CA . ARG B 1 146 ? -2.273 -20.141 -8.086 1 91.81 146 ARG B CA 1
ATOM 2556 C C . ARG B 1 146 ? -3.162 -21.172 -7.402 1 91.81 146 ARG B C 1
ATOM 2558 O O . ARG B 1 146 ? -2.666 -22.141 -6.828 1 91.81 146 ARG B O 1
ATOM 2565 N N . THR B 1 147 ? -4.352 -20.859 -7.414 1 88.56 147 THR B N 1
ATOM 2566 C CA . THR B 1 147 ? -5.27 -21.781 -6.758 1 88.56 147 THR B CA 1
ATOM 2567 C C . THR B 1 147 ? -5.453 -23.047 -7.594 1 88.56 147 THR B C 1
ATOM 2569 O O . THR B 1 147 ? -5.129 -23.062 -8.781 1 88.56 147 THR B O 1
ATOM 2572 N N . ALA B 1 148 ? -5.863 -24.172 -6.934 1 76.31 148 ALA B N 1
ATOM 2573 C CA . ALA B 1 148 ? -6.191 -25.406 -7.637 1 76.31 148 ALA B CA 1
ATOM 2574 C C . ALA B 1 148 ? -7.656 -25.422 -8.055 1 76.31 148 ALA B C 1
ATOM 2576 O O . ALA B 1 148 ? -8.211 -26.484 -8.352 1 76.31 148 ALA B O 1
ATOM 2577 N N . GLY B 1 149 ? -8.273 -24.266 -8.18 1 70.56 149 GLY B N 1
ATOM 2578 C CA . GLY B 1 149 ? -9.656 -24.156 -8.609 1 70.56 149 GLY B CA 1
ATOM 2579 C C . GLY B 1 149 ? -10.648 -24.547 -7.523 1 70.56 149 GLY B C 1
ATOM 2580 O O . GLY B 1 149 ? -11.852 -24.641 -7.777 1 70.56 149 GLY B O 1
ATOM 2581 N N . ASN B 1 150 ? -10.297 -24.703 -6.359 1 75.06 150 ASN B N 1
ATOM 2582 C CA . ASN B 1 150 ? -11.195 -25.203 -5.324 1 75.06 150 ASN B CA 1
ATOM 2583 C C . ASN B 1 150 ? -11.562 -24.125 -4.316 1 75.06 150 ASN B C 1
ATOM 2585 O O . ASN B 1 150 ? -11.711 -24.406 -3.125 1 75.06 150 ASN B O 1
ATOM 2589 N N . VAL B 1 151 ? -11.703 -22.953 -4.844 1 81.06 151 VAL B N 1
ATOM 2590 C CA . VAL B 1 151 ? -12.023 -21.906 -3.893 1 81.06 151 VAL B CA 1
ATOM 2591 C C . VAL B 1 151 ? -13.477 -21.453 -4.086 1 81.06 151 VAL B C 1
ATOM 2593 O O . VAL B 1 151 ? -13.984 -21.469 -5.207 1 81.06 151 VAL B O 1
ATOM 2596 N N . ASP B 1 152 ? -14.227 -21.125 -3.002 1 82.56 152 ASP B N 1
ATOM 2597 C CA . ASP B 1 152 ? -15.641 -20.766 -2.973 1 82.56 152 ASP B CA 1
ATOM 2598 C C . ASP B 1 152 ? -15.852 -19.297 -3.307 1 82.56 152 ASP B C 1
ATOM 2600 O O . ASP B 1 152 ? -16.703 -18.625 -2.705 1 82.56 152 ASP B O 1
ATOM 2604 N N . VAL B 1 153 ? -15.062 -18.766 -4.098 1 87.81 153 VAL B N 1
ATOM 2605 C CA . VAL B 1 153 ? -15.195 -17.375 -4.516 1 87.81 153 VAL B CA 1
ATOM 2606 C C . VAL B 1 153 ? -14.672 -17.203 -5.941 1 87.81 153 VAL B C 1
ATOM 2608 O O . VAL B 1 153 ? -13.688 -17.844 -6.324 1 87.81 153 VAL B O 1
ATOM 2611 N N . ASP B 1 154 ? -15.367 -16.469 -6.793 1 93.12 154 ASP B N 1
ATOM 2612 C CA . ASP B 1 154 ? -14.914 -16.203 -8.156 1 93.12 154 ASP B CA 1
ATOM 2613 C C . ASP B 1 154 ? -13.633 -15.383 -8.164 1 93.12 154 ASP B C 1
ATOM 2615 O O . ASP B 1 154 ? -13.539 -14.359 -7.484 1 93.12 154 ASP B O 1
ATOM 2619 N N . ILE B 1 155 ? -12.695 -15.875 -8.922 1 96.19 155 ILE B N 1
ATOM 2620 C CA . ILE B 1 155 ? -11.414 -15.188 -9.016 1 96.19 155 ILE B CA 1
ATOM 2621 C C . ILE B 1 155 ? -11.203 -14.68 -10.438 1 96.19 155 ILE B C 1
ATOM 2623 O O . ILE B 1 155 ? -11.305 -15.453 -11.398 1 96.19 155 ILE B O 1
ATOM 2627 N N . ILE B 1 156 ? -11.016 -13.438 -10.594 1 96.56 156 ILE B N 1
ATOM 2628 C CA . ILE B 1 156 ? -10.57 -12.812 -11.836 1 96.56 156 ILE B CA 1
ATOM 2629 C C . ILE B 1 156 ? -9.086 -12.461 -11.734 1 96.56 156 ILE B C 1
ATOM 2631 O O . ILE B 1 156 ? -8.695 -11.625 -10.922 1 96.56 156 ILE B O 1
ATOM 2635 N N . SER B 1 157 ? -8.266 -13.141 -12.508 1 96.69 157 SER B N 1
ATOM 2636 C CA . SER B 1 157 ? -6.824 -12.922 -12.414 1 96.69 157 SER B CA 1
ATOM 2637 C C . SER B 1 157 ? -6.23 -12.578 -13.781 1 96.69 157 SER B C 1
ATOM 2639 O O . SER B 1 157 ? -6.836 -12.867 -14.812 1 96.69 157 SER B O 1
ATOM 2641 N N . ALA B 1 158 ? -5.117 -11.898 -13.727 1 96.88 158 ALA B N 1
ATOM 2642 C CA . ALA B 1 158 ? -4.406 -11.602 -14.969 1 96.88 158 ALA B CA 1
ATOM 2643 C C . ALA B 1 158 ? -3.832 -12.875 -15.586 1 96.88 158 ALA B C 1
ATOM 2645 O O . ALA B 1 158 ? -3.795 -13.023 -16.812 1 96.88 158 ALA B O 1
ATOM 2646 N N . ILE B 1 159 ? -3.4 -13.789 -14.68 1 95.06 159 ILE B N 1
ATOM 2647 C CA . ILE B 1 159 ? -2.836 -15.039 -15.172 1 95.06 159 ILE B CA 1
ATOM 2648 C C . ILE B 1 159 ? -3.035 -16.141 -14.133 1 95.06 159 ILE B C 1
ATOM 2650 O O . ILE B 1 159 ? -2.941 -15.891 -12.93 1 95.06 159 ILE B O 1
ATOM 2654 N N . GLN B 1 160 ? -3.346 -17.281 -14.57 1 93.5 160 GLN B N 1
ATOM 2655 C CA . GLN B 1 160 ? -3.291 -18.484 -13.75 1 93.5 160 GLN B CA 1
ATOM 2656 C C . GLN B 1 160 ? -1.96 -19.219 -13.922 1 93.5 160 GLN B C 1
ATOM 2658 O O . GLN B 1 160 ? -1.55 -19.5 -15.055 1 93.5 160 GLN B O 1
ATOM 2663 N N . LEU B 1 161 ? -1.269 -19.438 -12.836 1 90.94 161 LEU B N 1
ATOM 2664 C CA . LEU B 1 161 ? 0.03 -20.109 -12.883 1 90.94 161 LEU B CA 1
ATOM 2665 C C . LEU B 1 161 ? 0.004 -21.406 -12.102 1 90.94 161 LEU B C 1
ATOM 2667 O O . LEU B 1 161 ? -0.576 -21.469 -11.016 1 90.94 161 LEU B O 1
ATOM 2671 N N . HIS B 1 162 ? 0.534 -22.359 -12.75 1 88.75 162 HIS B N 1
ATOM 2672 C CA . HIS B 1 162 ? 0.754 -23.625 -12.055 1 88.75 162 HIS B CA 1
ATOM 2673 C C . HIS B 1 162 ? 2.227 -23.812 -11.711 1 88.75 162 HIS B C 1
ATOM 2675 O O . HIS B 1 162 ? 3.082 -23.812 -12.602 1 88.75 162 HIS B O 1
ATOM 2681 N N . ILE B 1 163 ? 2.484 -23.875 -10.453 1 88.25 163 ILE B N 1
ATOM 2682 C CA . ILE B 1 163 ? 3.852 -24.062 -9.984 1 88.25 163 ILE B CA 1
ATOM 2683 C C . ILE B 1 163 ? 3.971 -25.422 -9.297 1 88.25 163 ILE B C 1
ATOM 2685 O O . ILE B 1 163 ? 3.203 -25.734 -8.383 1 88.25 163 ILE B O 1
ATOM 2689 N N . ASP B 1 164 ? 4.93 -26.172 -9.789 1 91.06 164 ASP B N 1
ATOM 2690 C CA . ASP B 1 164 ? 5.148 -27.5 -9.219 1 91.06 164 ASP B CA 1
ATOM 2691 C C . ASP B 1 164 ? 5.715 -27.406 -7.809 1 91.06 164 ASP B C 1
ATOM 2693 O O . ASP B 1 164 ? 6.57 -26.562 -7.535 1 91.06 164 ASP B O 1
ATOM 2697 N N . THR B 1 165 ? 5.176 -28.203 -7.023 1 93.62 165 THR B N 1
ATOM 2698 C CA . THR B 1 165 ? 5.703 -28.328 -5.668 1 93.62 165 THR B CA 1
ATOM 2699 C C . THR B 1 165 ? 6.074 -29.766 -5.355 1 93.62 165 THR B C 1
ATOM 2701 O O . THR B 1 165 ? 5.578 -30.688 -5.996 1 93.62 165 THR B O 1
ATOM 2704 N N . PHE B 1 166 ? 6.996 -29.906 -4.453 1 96.5 166 PHE B N 1
ATOM 2705 C CA . PHE B 1 166 ? 7.527 -31.219 -4.121 1 96.5 166 PHE B CA 1
ATOM 2706 C C . PHE B 1 166 ? 7.605 -31.406 -2.609 1 96.5 166 PHE B C 1
ATOM 2708 O O . PHE B 1 166 ? 7.906 -30.469 -1.875 1 96.5 166 PHE B O 1
ATOM 2715 N N . ASP B 1 167 ? 7.332 -32.688 -2.299 1 96.44 167 ASP B N 1
ATOM 2716 C CA . ASP B 1 167 ? 7.758 -33.031 -0.95 1 96.44 167 ASP B CA 1
ATOM 2717 C C . ASP B 1 167 ? 9.281 -33.125 -0.857 1 96.44 167 ASP B C 1
ATOM 2719 O O . ASP B 1 167 ? 9.945 -33.438 -1.845 1 96.44 167 ASP B O 1
ATOM 2723 N N . LYS B 1 168 ? 9.633 -32.844 0.349 1 93.94 168 LYS B N 1
ATOM 2724 C CA . LYS B 1 168 ? 11.078 -32.875 0.55 1 93.94 168 LYS B CA 1
ATOM 2725 C C . LYS B 1 168 ? 11.695 -34.156 0.007 1 93.94 168 LYS B C 1
ATOM 2727 O O . LYS B 1 168 ? 12.727 -34.094 -0.672 1 93.94 168 LYS B O 1
ATOM 2732 N N . GLU B 1 169 ? 11.094 -35.281 0.262 1 95.44 169 GLU B N 1
ATOM 2733 C CA . GLU B 1 169 ? 11.617 -36.594 -0.099 1 95.44 169 GLU B CA 1
ATOM 2734 C C . GLU B 1 169 ? 11.641 -36.781 -1.612 1 95.44 169 GLU B C 1
ATOM 2736 O O . GLU B 1 169 ? 12.422 -37.594 -2.135 1 95.44 169 GLU B O 1
ATOM 2741 N N . ASP B 1 170 ? 10.852 -36.094 -2.316 1 96.62 170 ASP B N 1
ATOM 2742 C CA . ASP B 1 170 ? 10.711 -36.25 -3.758 1 96.62 170 ASP B CA 1
ATOM 2743 C C . ASP B 1 170 ? 11.25 -35.062 -4.516 1 96.62 170 ASP B C 1
ATOM 2745 O O . ASP B 1 170 ? 11.086 -34.938 -5.73 1 96.62 170 ASP B O 1
ATOM 2749 N N . CYS B 1 171 ? 11.797 -34.156 -3.842 1 97.19 171 CYS B N 1
ATOM 2750 C CA . CYS B 1 171 ? 12.273 -32.906 -4.438 1 97.19 171 CYS B CA 1
ATOM 2751 C C . CYS B 1 171 ? 13.555 -33.156 -5.234 1 97.19 171 CYS B C 1
ATOM 2753 O O . CYS B 1 171 ? 14.57 -33.562 -4.676 1 97.19 171 CYS B O 1
ATOM 2755 N N . PRO B 1 172 ? 13.547 -32.906 -6.516 1 96.62 172 PRO B N 1
ATOM 2756 C CA . PRO B 1 172 ? 14.727 -33.125 -7.344 1 96.62 172 PRO B CA 1
ATOM 2757 C C . PRO B 1 172 ? 15.914 -32.25 -6.934 1 96.62 172 PRO B C 1
ATOM 2759 O O . PRO B 1 172 ? 17.062 -32.688 -7.012 1 96.62 172 PRO B O 1
ATOM 2762 N N . MET B 1 173 ? 15.648 -31.016 -6.488 1 96.44 173 MET B N 1
ATOM 2763 C CA . MET B 1 173 ? 16.719 -30.109 -6.07 1 96.44 173 MET B CA 1
ATOM 2764 C C . MET B 1 173 ? 17.375 -30.609 -4.781 1 96.44 173 MET B C 1
ATOM 2766 O O . MET B 1 173 ? 18.594 -30.484 -4.617 1 96.44 173 MET B O 1
ATOM 2770 N N . CYS B 1 174 ? 16.609 -31.125 -3.906 1 96.31 174 CYS B N 1
ATOM 2771 C CA . CYS B 1 174 ? 17.141 -31.719 -2.691 1 96.31 174 CYS B CA 1
ATOM 2772 C C . CYS B 1 174 ? 18.047 -32.906 -3.02 1 96.31 174 CYS B C 1
ATOM 2774 O O . CYS B 1 174 ? 19.094 -33.062 -2.414 1 96.31 174 CYS B O 1
ATOM 2776 N N . LYS B 1 175 ? 17.625 -33.719 -3.908 1 96.5 175 LYS B N 1
ATOM 2777 C CA . LYS B 1 175 ? 18.391 -34.875 -4.316 1 96.5 175 LYS B CA 1
ATOM 2778 C C . LYS B 1 175 ? 19.734 -34.5 -4.902 1 96.5 175 LYS B C 1
ATOM 2780 O O . LYS B 1 175 ? 20.719 -35.219 -4.781 1 96.5 175 LYS B O 1
ATOM 2785 N N . GLU B 1 176 ? 19.812 -33.312 -5.441 1 96.31 176 GLU B N 1
ATOM 2786 C CA . GLU B 1 176 ? 21.047 -32.781 -6.039 1 96.31 176 GLU B CA 1
ATOM 2787 C C . GLU B 1 176 ? 21.875 -32.031 -5.008 1 96.31 176 GLU B C 1
ATOM 2789 O O . GLU B 1 176 ? 22.984 -31.578 -5.316 1 96.31 176 GLU B O 1
ATOM 2794 N N . GLY B 1 177 ? 21.328 -31.859 -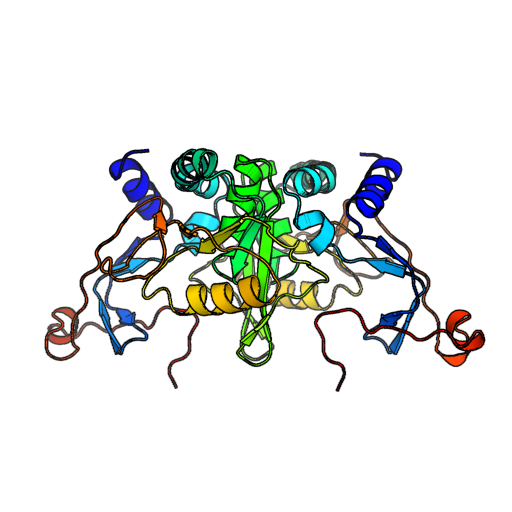3.891 1 94.25 177 GLY B N 1
ATOM 2795 C CA . GLY B 1 177 ? 22.047 -31.203 -2.812 1 94.25 177 GLY B CA 1
ATOM 2796 C C . GLY B 1 177 ? 22.062 -29.688 -2.922 1 94.25 177 GLY B C 1
ATOM 2797 O O . GLY B 1 177 ? 22.922 -29.016 -2.357 1 94.25 177 GLY B O 1
ATOM 2798 N N . LEU B 1 178 ? 21.141 -29.188 -3.662 1 95.69 178 LEU B N 1
ATOM 2799 C CA . LEU B 1 178 ? 21.062 -27.734 -3.814 1 95.69 178 LEU B CA 1
ATOM 2800 C C . LEU B 1 178 ? 20.438 -27.094 -2.582 1 95.69 178 LEU B C 1
ATOM 2802 O O . LEU B 1 178 ? 19.406 -27.547 -2.102 1 95.69 178 LEU B O 1
ATOM 2806 N N . PRO B 1 179 ? 21.031 -26.078 -2.08 1 95.38 179 PRO B N 1
ATOM 2807 C CA . PRO B 1 179 ? 20.422 -25.375 -0.945 1 95.38 179 PRO B CA 1
ATOM 2808 C C . PRO B 1 179 ? 19.141 -24.641 -1.322 1 95.38 179 PRO B C 1
ATOM 2810 O O . PRO B 1 179 ? 18.984 -24.219 -2.471 1 95.38 179 PRO B O 1
ATOM 2813 N N . TYR B 1 180 ? 18.188 -24.578 -0.363 1 94.62 180 TYR B N 1
ATOM 2814 C CA . TYR B 1 180 ? 16.938 -23.859 -0.634 1 94.62 180 TYR B CA 1
ATOM 2815 C C . TYR B 1 180 ? 16.906 -22.516 0.104 1 94.62 180 TYR B C 1
ATOM 2817 O O . TYR B 1 180 ? 17.656 -22.328 1.07 1 94.62 180 TYR B O 1
ATOM 2825 N N . VAL B 1 181 ? 16.141 -21.656 -0.439 1 91.81 181 VAL B N 1
ATOM 2826 C CA . VAL B 1 181 ? 15.875 -20.391 0.234 1 91.81 181 VAL B CA 1
ATOM 2827 C C . VAL B 1 181 ? 14.414 -20.344 0.68 1 91.81 181 VAL B C 1
ATOM 2829 O O . VAL B 1 181 ? 13.555 -20.984 0.067 1 91.81 181 VAL B O 1
ATOM 2832 N N . LYS B 1 182 ? 14.117 -19.734 1.807 1 88.19 182 LYS B N 1
ATOM 2833 C CA . LYS B 1 182 ? 12.758 -19.516 2.287 1 88.19 182 LYS B CA 1
ATOM 2834 C C . LYS B 1 182 ? 12.273 -18.109 1.947 1 88.19 182 LYS B C 1
ATOM 2836 O O . LYS B 1 182 ? 12.562 -17.156 2.672 1 88.19 182 LYS B O 1
ATOM 2841 N N . PRO B 1 183 ? 11.547 -18.266 0.831 1 78.62 183 PRO B N 1
ATOM 2842 C CA . PRO B 1 183 ? 11.062 -16.922 0.481 1 78.62 183 PRO B CA 1
ATOM 2843 C C . PRO B 1 183 ? 9.836 -16.516 1.294 1 78.62 183 PRO B C 1
ATOM 2845 O O . PRO B 1 183 ? 9.336 -17.297 2.105 1 78.62 183 PRO B O 1
ATOM 2848 N N . GLY B 1 184 ? 9.367 -15.242 1.384 1 65.06 184 GLY B N 1
ATOM 2849 C CA . GLY B 1 184 ? 8.094 -14.852 1.953 1 65.06 184 GLY B CA 1
ATOM 2850 C C . GLY B 1 184 ? 8.227 -14.078 3.252 1 65.06 184 GLY B C 1
ATOM 2851 O O . GLY B 1 184 ? 9.328 -13.961 3.797 1 65.06 184 GLY B O 1
ATOM 2852 N N . SER B 1 185 ? 7.074 -13.453 3.619 1 54.5 185 SER B N 1
ATOM 2853 C CA . SER B 1 185 ? 7.047 -12.602 4.805 1 54.5 185 SER B CA 1
ATOM 2854 C C . SER B 1 185 ? 6.922 -13.43 6.078 1 54.5 185 SER B C 1
ATOM 2856 O O . SER B 1 185 ? 7.195 -12.938 7.176 1 54.5 185 SER B O 1
ATOM 2858 N N . ARG B 1 186 ? 6.406 -14.68 5.973 1 50.44 186 ARG B N 1
ATOM 2859 C CA . ARG B 1 186 ? 6.062 -15.391 7.199 1 50.44 186 ARG B CA 1
ATOM 2860 C C . ARG B 1 186 ? 7.242 -16.203 7.711 1 50.44 186 ARG B C 1
ATOM 2862 O O . ARG B 1 186 ? 7.855 -16.953 6.953 1 50.44 186 ARG B O 1
ATOM 2869 N N . LYS B 1 187 ? 7.848 -15.703 8.922 1 50.84 187 LYS B N 1
ATOM 2870 C CA . LYS B 1 187 ? 8.914 -16.484 9.555 1 50.84 187 LYS B CA 1
ATOM 2871 C C . LYS B 1 187 ? 8.406 -17.859 9.992 1 50.84 187 LYS B C 1
ATOM 2873 O O . LYS B 1 187 ? 7.344 -17.953 10.609 1 50.84 187 LYS B O 1
ATOM 2878 N N . ILE B 1 188 ? 8.695 -18.891 9.477 1 37.31 188 ILE B N 1
ATOM 2879 C CA . ILE B 1 188 ? 8.391 -20.188 10.062 1 37.31 188 ILE B CA 1
ATOM 2880 C C . ILE B 1 188 ? 9.258 -20.422 11.297 1 37.31 188 ILE B C 1
ATOM 2882 O O . ILE B 1 188 ? 10.484 -20.312 11.234 1 37.31 188 ILE B O 1
ATOM 2886 N N . LYS B 1 189 ? 8.609 -20.281 12.523 1 36 189 LYS B N 1
ATOM 2887 C CA . LYS B 1 189 ? 9.281 -20.719 13.75 1 36 189 LYS B CA 1
ATOM 2888 C C . LYS B 1 189 ? 9.617 -22.219 13.688 1 36 189 LYS B C 1
ATOM 2890 O O . LYS B 1 189 ? 8.805 -23.016 13.227 1 36 189 LYS B O 1
#

Sequence (378 aa):
MGESIMLEILKETGALLEGHFLLTSGKHSKEYVQCAKILRYPDKAAQVLQPVAEQLKDLKPDLLVGPAMGGIIVAYELGRQLGIEAIFTERVDGKMELRRGFEIPKGSRIVICEDVVTTAKSSLEVKDLLEEMGGEVIGLASIIDRTAGNVDVDIISAIQLHIDTFDKEDCPMCKEGLPYVKPGSRKIKMGESIMLEILKETGALLEGHFLLTSGKHSKEYVQCAKILRYPDKAAQVLQPVAEQLKDLKPDLLVGPAMGGIIVAYELGRQLGIEAIFTERVDGKMELRRGFEIPKGSRIVICEDVVTTAKSSLEVKDLLEEMGGEVIGLASIIDRTAGNVDVDIISAIQLHIDTFDKEDCPMCKEGLPYVKPGSRKIK